Protein AF-0000000087552149 (afdb_homodimer)

Sequence (254 aa):
MANSLDHAKHNHTLCKNLRDGNIFYDWCVTTAFYSALHYVNLKILPCKISQDTITNIKEAQQKLNSPTLHDTRLKLVKLQCDTIAKQYRWLKDHAHNARYVTYKIPVGNADKAIDFLNKIAKYCTTKMANSLDHAKHNHTLCKNLRDGNIFYDWCVTTAFYSALHYVNLKILPCKISQDTITNIKEAQQKLNSPTLHDTRLKLVKLQCDTIAKQYRWLKDHAHNARYVTYKIPVGNADKAIDFLNKIAKYCTTK

Organism: NCBI:txid2305228

Foldseek 3Di:
DVVLQVQLVVLLVVLVVVLVVVPQLLVNLLSLLSSLLSLCLLFLPQDDDPNDTRHDLVSQCVSVVPPDSLRSSLVSCCVGVVVLSVLNVLSVVSNVCCVPPHRPDDSVSSVSSSVSSVVSNCSRPPD/DVPLQVQLVVLLVVLVVVLVVVPQLLVNLLSLLSSLLSLCLLFLPQDDDPNDTRHDLVVQCVSVVPPDSLRSSLVSCCVGVVVLSVLNVLSVVSNVCCVPPHRPDDSVSSVSSSVSSVVSNCSRPPD

Radius of gyration: 18.5 Å; Cα contacts (8 Å, |Δi|>4): 361; chains: 2; bounding box: 42×54×37 Å

pLDDT: mean 96.18, std 7.07, range [45.66, 99.0]

Nearest PDB structures (foldseek):
  6bs9-assembly4_D  TM=3.150E-01  e=3.294E+00  Bacillus subtilis subsp. subtilis str. 168
  6jx6-assembly1_D  TM=2.878E-01  e=3.638E+00  Homo sapiens
  6jx6-assembly1_C  TM=2.133E-01  e=4.662E+00  Homo sapiens
  6jx6-assembly1_D  TM=2.878E-01  e=4.823E+00  Homo sapiens
  6jx6-assembly1_C  TM=2.159E-01  e=6.187E+00  Homo sapiens

Secondary structure (DSSP, 8-state):
-HHHHHHHHHHHHHHHHHHHHTS-HHHHHHHHHHHHHHHHHHHHSSEEETTEEE-SHHHHHHHHT-SSHHHHHHHHHHHH-GGGHHHHHHHHHHHHHHHHT-S---HHHHHHHHHHHHHHHHHHH--/-HHHHHHHHHHHHHHHHHHHHTS-HHHHHHHHHHHHHHHHHHHHSSEEETTEEE-SHHHHHHHHT-SSHHHHHHHHHHHH-GGGHHHHHHHHHHHHHHHHT-S---HHHHHHHHHHHHHHHHHHH--

Solvent-accessible surface area (backbone atoms only — not comparable to full-atom values): 13105 Å² total; per-residue (Å²): 112,80,62,33,54,56,44,14,51,53,27,43,52,50,18,53,52,30,51,73,66,71,72,46,32,23,54,15,21,32,30,24,27,53,12,40,54,29,30,47,50,66,64,50,39,62,38,75,55,97,88,38,79,32,75,49,64,67,58,44,16,64,75,66,68,40,94,40,66,69,55,31,50,52,50,39,32,45,74,72,39,51,92,44,29,66,48,50,51,51,28,50,54,52,22,50,40,25,72,74,73,45,56,87,49,56,69,67,55,29,53,48,28,51,52,37,32,51,54,44,46,48,60,55,71,50,133,113,81,62,30,54,55,45,14,50,54,28,43,51,50,20,52,53,30,51,74,65,72,73,47,30,22,54,16,21,33,29,24,26,53,12,40,52,29,30,47,49,66,63,50,40,64,37,76,56,97,88,39,79,34,75,47,64,68,58,44,17,63,76,66,68,38,94,39,65,68,55,30,51,51,50,40,33,44,74,71,39,52,92,45,29,66,48,50,51,50,30,50,54,52,21,50,40,26,71,74,74,45,55,86,49,56,68,66,57,28,53,49,27,52,52,39,32,52,53,41,47,50,61,54,70,52,132

Structure (mmCIF, N/CA/C/O backbone):
data_AF-0000000087552149-model_v1
#
loop_
_entity.id
_entity.type
_entity.pdbx_description
1 polymer 'HEPN domain-containing protein'
#
loop_
_atom_site.group_PDB
_atom_site.id
_atom_site.type_symbol
_atom_site.label_atom_id
_atom_site.label_alt_id
_atom_site.label_comp_id
_atom_site.label_asym_id
_atom_site.label_entity_id
_atom_site.label_seq_id
_atom_site.pdbx_PDB_ins_code
_atom_site.Cartn_x
_atom_site.Cartn_y
_atom_site.Cartn_z
_atom_site.occupancy
_atom_site.B_iso_or_equiv
_atom_site.auth_seq_id
_atom_site.auth_comp_id
_atom_site.auth_asym_id
_atom_site.auth_atom_id
_atom_site.pdbx_PDB_model_num
ATOM 1 N N . MET A 1 1 ? 2.664 -21.156 3.512 1 46.59 1 MET A N 1
ATOM 2 C CA . MET A 1 1 ? 2.09 -21.266 2.174 1 46.59 1 MET A CA 1
ATOM 3 C C . MET A 1 1 ? 0.592 -20.969 2.203 1 46.59 1 MET A C 1
ATOM 5 O O . MET A 1 1 ? 0.078 -20.25 1.35 1 46.59 1 MET A O 1
ATOM 9 N N . ALA A 1 2 ? -0.21 -21.766 3.115 1 50.22 2 ALA A N 1
ATOM 10 C CA . ALA A 1 2 ? -1.655 -21.703 3.322 1 50.22 2 ALA A CA 1
ATOM 11 C C . ALA A 1 2 ? -2.115 -20.266 3.559 1 50.22 2 ALA A C 1
ATOM 13 O O . ALA A 1 2 ? -3.133 -19.844 3.012 1 50.22 2 ALA A O 1
ATOM 14 N N . ASN A 1 3 ? -1.014 -19.484 3.873 1 84.56 3 ASN A N 1
ATOM 15 C CA . ASN A 1 3 ? -1.393 -18.156 4.324 1 84.56 3 ASN A CA 1
ATOM 16 C C . ASN A 1 3 ? -1.352 -17.141 3.184 1 84.56 3 ASN A C 1
ATOM 18 O O . ASN A 1 3 ? -2.223 -16.281 3.084 1 84.56 3 ASN A O 1
ATOM 22 N N . SER A 1 4 ? -0.667 -17.625 2.133 1 92.06 4 SER A N 1
ATOM 23 C CA . SER A 1 4 ? -0.553 -16.656 1.041 1 92.06 4 SER A CA 1
ATOM 24 C C . SER A 1 4 ? -1.756 -16.734 0.107 1 92.06 4 SER A C 1
ATOM 26 O O . SER A 1 4 ? -2.246 -15.711 -0.371 1 92.06 4 SER A O 1
ATOM 28 N N . LEU A 1 5 ? -2.225 -17.984 -0.048 1 96.88 5 LEU A N 1
ATOM 29 C CA . LEU A 1 5 ? -3.361 -18.156 -0.946 1 96.88 5 LEU A CA 1
ATOM 30 C C . LEU A 1 5 ? -4.613 -17.5 -0.371 1 96.88 5 LEU A C 1
ATOM 32 O O . LEU A 1 5 ? -5.344 -16.812 -1.086 1 96.88 5 LEU A O 1
ATOM 36 N N . ASP A 1 6 ? -4.852 -17.75 0.868 1 97.81 6 ASP A N 1
ATOM 37 C CA . ASP A 1 6 ? -6.02 -17.141 1.509 1 97.81 6 ASP A CA 1
ATOM 38 C C . ASP A 1 6 ? -5.934 -15.625 1.486 1 97.81 6 ASP A C 1
ATOM 40 O O . ASP A 1 6 ? -6.941 -14.945 1.281 1 97.81 6 ASP A O 1
ATOM 44 N N . HIS A 1 7 ? -4.75 -15.094 1.695 1 98.56 7 HIS A N 1
ATOM 45 C CA . HIS A 1 7 ? -4.543 -13.656 1.647 1 98.56 7 HIS A CA 1
ATOM 46 C C . HIS A 1 7 ? -4.789 -13.109 0.245 1 98.56 7 HIS A C 1
ATOM 48 O O . HIS A 1 7 ? -5.41 -12.055 0.084 1 98.56 7 HIS A O 1
ATOM 54 N N . ALA A 1 8 ? -4.312 -13.836 -0.75 1 98.75 8 ALA A N 1
ATOM 55 C CA . ALA A 1 8 ? -4.531 -13.445 -2.141 1 98.75 8 ALA A CA 1
ATOM 56 C C . ALA A 1 8 ? -6.02 -13.398 -2.471 1 98.75 8 ALA A C 1
ATOM 58 O O . ALA A 1 8 ? -6.504 -12.43 -3.057 1 98.75 8 ALA A O 1
ATOM 59 N N . LYS A 1 9 ? -6.695 -14.438 -2.039 1 98.69 9 LYS A N 1
ATOM 60 C CA . LYS A 1 9 ? -8.125 -14.539 -2.324 1 98.69 9 LYS A CA 1
ATOM 61 C C . LYS A 1 9 ? -8.906 -13.445 -1.596 1 98.69 9 LYS A C 1
ATOM 63 O O . LYS A 1 9 ? -9.867 -12.906 -2.135 1 98.69 9 LYS A O 1
ATOM 68 N N . HIS A 1 10 ? -8.492 -13.203 -0.385 1 98.75 10 HIS A N 1
ATOM 69 C CA . HIS A 1 10 ? -9.102 -12.125 0.39 1 98.75 10 HIS A CA 1
ATOM 70 C C . HIS A 1 10 ? -8.992 -10.789 -0.344 1 98.75 10 HIS A C 1
ATOM 72 O O . HIS A 1 10 ? -9.992 -10.086 -0.513 1 98.75 10 HIS A O 1
ATOM 78 N N . ASN A 1 11 ? -7.82 -10.484 -0.83 1 98.88 11 ASN A N 1
ATOM 79 C CA . ASN A 1 11 ? -7.605 -9.242 -1.572 1 98.88 11 ASN A CA 1
ATOM 80 C C . ASN A 1 11 ? -8.328 -9.258 -2.916 1 98.88 11 ASN A C 1
ATOM 82 O O . ASN A 1 11 ? -8.82 -8.227 -3.375 1 98.88 11 ASN A O 1
ATOM 86 N N . HIS A 1 12 ? -8.367 -10.414 -3.508 1 98.88 12 HIS A N 1
ATOM 87 C CA . HIS A 1 12 ? -9.047 -10.586 -4.785 1 98.88 12 HIS A CA 1
ATOM 88 C C . HIS A 1 12 ? -10.539 -10.273 -4.66 1 98.88 12 HIS A C 1
ATOM 90 O O . HIS A 1 12 ? -11.109 -9.609 -5.527 1 98.88 12 HIS A O 1
ATOM 96 N N . THR A 1 13 ? -11.117 -10.758 -3.646 1 98.88 13 THR A N 1
ATOM 97 C CA . THR A 1 13 ? -12.531 -10.492 -3.385 1 98.88 13 THR A CA 1
ATOM 98 C C . THR A 1 13 ? -12.773 -8.992 -3.234 1 98.88 13 THR A C 1
ATOM 100 O O . THR A 1 13 ? -13.711 -8.453 -3.828 1 98.88 13 THR A O 1
ATOM 103 N N . LEU A 1 14 ? -11.938 -8.32 -2.467 1 98.88 14 LEU A N 1
ATOM 104 C CA . LEU A 1 14 ? -12.117 -6.887 -2.305 1 98.88 14 LEU A CA 1
ATOM 105 C C . LEU A 1 14 ? -11.93 -6.16 -3.633 1 98.88 14 LEU A C 1
ATOM 107 O O . LEU A 1 14 ? -12.656 -5.207 -3.932 1 98.88 14 LEU A O 1
ATOM 111 N N . CYS A 1 15 ? -10.945 -6.559 -4.395 1 98.94 15 CYS A N 1
ATOM 112 C CA . CYS A 1 15 ? -10.711 -5.957 -5.703 1 98.94 15 CYS A CA 1
ATOM 113 C C . CYS A 1 15 ? -11.984 -5.957 -6.535 1 98.94 15 CYS A C 1
ATOM 115 O O . CYS A 1 15 ? -12.367 -4.926 -7.09 1 98.94 15 CYS A O 1
ATOM 117 N N . LYS A 1 16 ? -12.617 -7.066 -6.559 1 98.69 16 LYS A N 1
ATOM 118 C CA . LYS A 1 16 ? -13.844 -7.195 -7.332 1 98.69 16 LYS A CA 1
ATOM 119 C C . LYS A 1 16 ? -14.953 -6.32 -6.754 1 98.69 16 LYS A C 1
ATOM 121 O O . LYS A 1 16 ? -15.695 -5.676 -7.5 1 98.69 16 LYS A O 1
ATOM 126 N N . ASN A 1 17 ? -15.094 -6.324 -5.445 1 98.69 17 ASN A N 1
ATOM 127 C CA . ASN A 1 17 ? -16.109 -5.488 -4.801 1 98.69 17 ASN A CA 1
ATOM 128 C C . ASN A 1 17 ? -15.906 -4.016 -5.133 1 98.69 17 ASN A C 1
ATOM 130 O O . ASN A 1 17 ? -16.875 -3.291 -5.367 1 98.69 17 ASN A O 1
ATOM 134 N N . LEU A 1 18 ? -14.672 -3.584 -5.121 1 98.81 18 LEU A N 1
ATOM 135 C CA . LEU A 1 18 ? -14.352 -2.184 -5.379 1 98.81 18 LEU A CA 1
ATOM 136 C C . LEU A 1 18 ? -14.648 -1.818 -6.832 1 98.81 18 LEU A C 1
ATOM 138 O O . LEU A 1 18 ? -15.141 -0.726 -7.113 1 98.81 18 LEU A O 1
ATOM 142 N N . ARG A 1 19 ? -14.305 -2.713 -7.695 1 98.62 19 ARG A N 1
ATOM 143 C CA . ARG A 1 19 ? -14.641 -2.473 -9.094 1 98.62 19 ARG A CA 1
ATOM 144 C C . ARG A 1 19 ? -16.141 -2.295 -9.273 1 98.62 19 ARG A C 1
ATOM 146 O O . ARG A 1 19 ? -16.594 -1.403 -10 1 98.62 19 ARG A O 1
ATOM 153 N N . ASP A 1 20 ? -16.906 -3.119 -8.664 1 98.06 20 ASP A N 1
ATOM 154 C CA . ASP A 1 20 ? -18.359 -3.109 -8.781 1 98.06 20 ASP A CA 1
ATOM 155 C C . ASP A 1 20 ? -18.953 -1.833 -8.188 1 98.06 20 ASP A C 1
ATOM 157 O O . ASP A 1 20 ? -20 -1.354 -8.641 1 98.06 20 ASP A O 1
ATOM 161 N N . GLY A 1 21 ? -18.312 -1.304 -7.18 1 97.31 21 GLY A N 1
ATOM 162 C CA . GLY A 1 21 ? -18.797 -0.095 -6.527 1 97.31 21 GLY A CA 1
ATOM 163 C C . GLY A 1 21 ? -18.641 1.148 -7.383 1 97.31 21 GLY A C 1
ATOM 164 O O . GLY A 1 21 ? -19.297 2.164 -7.141 1 97.31 21 GLY A O 1
ATOM 165 N N . ASN A 1 22 ? -17.656 1.168 -8.359 1 97 22 ASN A N 1
ATOM 166 C CA . ASN A 1 22 ? -17.5 2.172 -9.406 1 97 22 ASN A CA 1
ATOM 167 C C . ASN A 1 22 ? -17.047 3.514 -8.828 1 97 22 ASN A C 1
ATOM 169 O O . ASN A 1 22 ? -17.297 4.562 -9.43 1 97 22 ASN A O 1
ATOM 173 N N . ILE A 1 23 ? -16.5 3.582 -7.684 1 97.81 23 ILE A N 1
ATOM 174 C CA . ILE A 1 23 ? -16.062 4.832 -7.07 1 97.81 23 ILE A CA 1
ATOM 175 C C . ILE A 1 23 ? -14.555 4.789 -6.816 1 97.81 23 ILE A C 1
ATOM 177 O O . ILE A 1 23 ? -13.836 5.73 -7.156 1 97.81 23 ILE A O 1
ATOM 181 N N . PHE A 1 24 ? -14.039 3.721 -6.309 1 98.69 24 PHE A N 1
ATOM 182 C CA . PHE A 1 24 ? -12.672 3.639 -5.809 1 98.69 24 PHE A CA 1
ATOM 183 C C . PHE A 1 24 ? -11.805 2.809 -6.746 1 98.69 24 PHE A C 1
ATOM 185 O O . PHE A 1 24 ? -11.172 1.839 -6.32 1 98.69 24 PHE A O 1
ATOM 192 N N . TYR A 1 25 ? -11.648 3.254 -8.016 1 98.81 25 TYR A N 1
ATOM 193 C CA . TYR A 1 25 ? -10.867 2.529 -9.008 1 98.81 25 TYR A CA 1
ATOM 194 C C . TYR A 1 25 ? -9.391 2.484 -8.609 1 98.81 25 TYR A C 1
ATOM 196 O O . TYR A 1 25 ? -8.688 1.522 -8.93 1 98.81 25 TYR A O 1
ATOM 204 N N . ASP A 1 26 ? -8.922 3.477 -7.922 1 98.88 26 ASP A N 1
ATOM 205 C CA . ASP A 1 26 ? -7.543 3.498 -7.453 1 98.88 26 ASP A CA 1
ATOM 206 C C . ASP A 1 26 ? -7.27 2.34 -6.496 1 98.88 26 ASP A C 1
ATOM 208 O O . ASP A 1 26 ? -6.227 1.688 -6.586 1 98.88 26 ASP A O 1
ATOM 212 N N . TRP A 1 27 ? -8.227 2.066 -5.676 1 98.94 27 TRP A N 1
ATOM 213 C CA . TRP A 1 27 ? -8.039 0.982 -4.719 1 98.94 27 TRP A CA 1
ATOM 214 C C . TRP A 1 27 ? -8.336 -0.369 -5.355 1 98.94 27 TRP A C 1
ATOM 216 O O . TRP A 1 27 ? -7.812 -1.398 -4.922 1 98.94 27 TRP A O 1
ATOM 226 N N . CYS A 1 28 ? -9.211 -0.383 -6.406 1 98.94 28 CYS A N 1
ATOM 227 C CA . CYS A 1 28 ? -9.32 -1.598 -7.207 1 98.94 28 CYS A CA 1
ATOM 228 C C . CYS A 1 28 ? -7.961 -2.016 -7.754 1 98.94 28 CYS A C 1
ATOM 230 O O . CYS A 1 28 ? -7.543 -3.16 -7.582 1 98.94 28 CYS A O 1
ATOM 232 N N . VAL A 1 29 ? -7.227 -1.086 -8.312 1 98.94 29 VAL A N 1
ATOM 233 C CA . VAL A 1 29 ? -5.906 -1.356 -8.875 1 98.94 29 VAL A CA 1
ATOM 234 C C . VAL A 1 29 ? -4.941 -1.743 -7.754 1 98.94 29 VAL A C 1
ATOM 236 O O . VAL A 1 29 ? -4.141 -2.668 -7.906 1 98.94 29 VAL A O 1
ATOM 239 N N . THR A 1 30 ? -4.973 -1.072 -6.609 1 98.94 30 THR A N 1
ATOM 240 C CA . THR A 1 30 ? -4.066 -1.313 -5.492 1 98.94 30 THR A CA 1
ATOM 241 C C . THR A 1 30 ? -4.289 -2.703 -4.902 1 98.94 30 THR A C 1
ATOM 243 O O . THR A 1 30 ? -3.336 -3.451 -4.684 1 98.94 30 THR A O 1
ATOM 246 N N . THR A 1 31 ? -5.574 -3.078 -4.688 1 98.94 31 THR A N 1
ATOM 247 C CA . THR A 1 31 ? -5.867 -4.395 -4.125 1 98.94 31 THR A CA 1
ATOM 248 C C . THR A 1 31 ? -5.543 -5.496 -5.129 1 98.94 31 THR A C 1
ATOM 250 O O . THR A 1 31 ? -5.133 -6.59 -4.746 1 98.94 31 THR A O 1
ATOM 253 N N . ALA A 1 32 ? -5.711 -5.199 -6.434 1 99 32 ALA A N 1
ATOM 254 C CA . ALA A 1 32 ? -5.289 -6.16 -7.449 1 99 32 ALA A CA 1
ATOM 255 C C . ALA A 1 32 ? -3.801 -6.469 -7.324 1 99 32 ALA A C 1
ATOM 257 O O . ALA A 1 32 ? -3.398 -7.633 -7.371 1 99 32 ALA A O 1
ATOM 258 N N . PHE A 1 33 ? -3.008 -5.449 -7.137 1 98.94 33 PHE A N 1
ATOM 259 C CA . PHE A 1 33 ? -1.568 -5.645 -7.012 1 98.94 33 PHE A CA 1
ATOM 260 C C . PHE A 1 33 ? -1.241 -6.5 -5.793 1 98.94 33 PHE A C 1
ATOM 262 O O . PHE A 1 33 ? -0.463 -7.453 -5.887 1 98.94 33 PHE A O 1
ATOM 269 N N . TYR A 1 34 ? -1.825 -6.184 -4.703 1 98.81 34 TYR A N 1
ATOM 270 C CA . TYR A 1 34 ? -1.437 -6.895 -3.49 1 98.81 34 TYR A CA 1
ATOM 271 C C . TYR A 1 34 ? -1.984 -8.32 -3.496 1 98.81 34 TYR A C 1
ATOM 273 O O . TYR A 1 34 ? -1.397 -9.219 -2.889 1 98.81 34 TYR A O 1
ATOM 281 N N . SER A 1 35 ? -3.152 -8.508 -4.148 1 98.94 35 SER A N 1
ATOM 282 C CA . SER A 1 35 ? -3.582 -9.883 -4.406 1 98.94 35 SER A CA 1
ATOM 283 C C . SER A 1 35 ? -2.564 -10.633 -5.262 1 98.94 35 SER A C 1
ATOM 285 O O . SER A 1 35 ? -2.127 -11.727 -4.902 1 98.94 35 SER A O 1
ATOM 287 N N . ALA A 1 36 ? -2.17 -10.023 -6.352 1 98.88 36 ALA A N 1
ATOM 288 C CA . ALA A 1 36 ? -1.196 -10.617 -7.262 1 98.88 36 ALA A CA 1
ATOM 289 C C . ALA A 1 36 ? 0.11 -10.93 -6.539 1 98.88 36 ALA A C 1
ATOM 291 O O . ALA A 1 36 ? 0.721 -11.977 -6.77 1 98.88 36 ALA A O 1
ATOM 292 N N . LEU A 1 37 ? 0.516 -10.008 -5.695 1 98.62 37 LEU A N 1
ATOM 293 C CA . LEU A 1 37 ? 1.733 -10.195 -4.914 1 98.62 37 LEU A CA 1
ATOM 294 C C . LEU A 1 37 ? 1.673 -11.492 -4.109 1 98.62 37 LEU A C 1
ATOM 296 O O . LEU A 1 37 ? 2.621 -12.281 -4.125 1 98.62 37 LEU A O 1
ATOM 300 N N . HIS A 1 38 ? 0.579 -11.781 -3.467 1 98.44 38 HIS A N 1
ATOM 301 C CA . HIS A 1 38 ? 0.433 -12.984 -2.654 1 98.44 38 HIS A CA 1
ATOM 302 C C . HIS A 1 38 ? 0.281 -14.227 -3.529 1 98.44 38 HIS A C 1
ATOM 304 O O . HIS A 1 38 ? 0.746 -15.312 -3.164 1 98.44 38 HIS A O 1
ATOM 310 N N . TYR A 1 39 ? -0.347 -14.062 -4.707 1 98.56 39 TYR A N 1
ATOM 311 C CA . TYR A 1 39 ? -0.412 -15.188 -5.633 1 98.56 39 TYR A CA 1
ATOM 312 C C . TYR A 1 39 ? 0.98 -15.586 -6.109 1 98.56 39 TYR A C 1
ATOM 314 O O . TYR A 1 39 ? 1.349 -16.766 -6.062 1 98.56 39 TYR A O 1
ATOM 322 N N . VAL A 1 40 ? 1.799 -14.625 -6.531 1 98.12 40 VAL A N 1
ATOM 323 C CA . VAL A 1 40 ? 3.088 -14.977 -7.117 1 98.12 40 VAL A CA 1
ATOM 324 C C . VAL A 1 40 ? 4.012 -15.539 -6.039 1 98.12 40 VAL A C 1
ATOM 326 O O . VAL A 1 40 ? 4.91 -16.328 -6.336 1 98.12 40 VAL A O 1
ATOM 329 N N . ASN A 1 41 ? 3.818 -15.125 -4.789 1 96.5 41 ASN A N 1
ATOM 330 C CA . ASN A 1 41 ? 4.617 -15.672 -3.693 1 96.5 41 ASN A CA 1
ATOM 331 C C . ASN A 1 41 ? 4.508 -17.188 -3.619 1 96.5 41 ASN A C 1
ATOM 333 O O . ASN A 1 41 ? 5.426 -17.859 -3.145 1 96.5 41 ASN A O 1
ATOM 337 N N . LEU A 1 42 ? 3.402 -17.75 -4.102 1 95.56 42 LEU A N 1
ATOM 338 C CA . LEU A 1 42 ? 3.191 -19.188 -4.121 1 95.56 42 LEU A CA 1
ATOM 339 C C . LEU A 1 42 ? 4.152 -19.875 -5.094 1 95.56 42 LEU A C 1
ATOM 341 O O . LEU A 1 42 ? 4.441 -21.062 -4.961 1 95.56 42 LEU A O 1
ATOM 345 N N . LYS A 1 43 ? 4.625 -19.094 -6.059 1 95.75 43 LYS A N 1
ATOM 346 C CA . LYS A 1 43 ? 5.398 -19.688 -7.148 1 95.75 43 LYS A CA 1
ATOM 347 C C . LYS A 1 43 ? 6.875 -19.328 -7.035 1 95.75 43 LYS A C 1
ATOM 349 O O . LYS A 1 43 ? 7.746 -20.109 -7.426 1 95.75 43 LYS A O 1
ATOM 354 N N . ILE A 1 44 ? 7.121 -18.219 -6.48 1 96.38 44 ILE A N 1
ATOM 355 C CA . ILE A 1 44 ? 8.484 -17.703 -6.59 1 96.38 44 ILE A CA 1
ATOM 356 C C . ILE A 1 44 ? 9.305 -18.156 -5.383 1 96.38 44 ILE A C 1
ATOM 358 O O . ILE A 1 44 ? 10.531 -18.078 -5.391 1 96.38 44 ILE A O 1
ATOM 362 N N . LEU A 1 45 ? 8.641 -18.625 -4.344 1 94.19 45 LEU A N 1
ATOM 363 C CA . LEU A 1 45 ? 9.336 -19.125 -3.164 1 94.19 45 LEU A CA 1
ATOM 364 C C . LEU A 1 45 ? 8.75 -20.453 -2.711 1 94.19 45 LEU A C 1
ATOM 366 O O . LEU A 1 45 ? 7.539 -20.672 -2.814 1 94.19 45 LEU A O 1
ATOM 370 N N . PRO A 1 46 ? 9.461 -21.312 -2.115 1 95.25 46 PRO A N 1
ATOM 371 C CA . PRO A 1 46 ? 10.922 -21.312 -2.145 1 95.25 46 PRO A CA 1
ATOM 372 C C . PRO A 1 46 ? 11.484 -21.531 -3.545 1 95.25 46 PRO A C 1
ATOM 374 O O . PRO A 1 46 ? 10.797 -22.062 -4.414 1 95.25 46 PRO A O 1
ATOM 377 N N . CYS A 1 47 ? 12.688 -21.062 -3.781 1 94.88 47 CYS A N 1
ATOM 378 C CA . CYS A 1 47 ? 13.352 -21.281 -5.062 1 94.88 47 CYS A CA 1
ATOM 379 C C . CYS A 1 47 ? 14.859 -21.438 -4.879 1 94.88 47 CYS A C 1
ATOM 381 O O . CYS A 1 47 ? 15.367 -21.281 -3.768 1 94.88 47 CYS A O 1
ATOM 383 N N . LYS A 1 48 ? 15.508 -21.844 -5.934 1 93.38 48 LYS A N 1
ATOM 384 C CA . LYS A 1 48 ? 16.953 -21.969 -5.934 1 93.38 48 LYS A CA 1
ATOM 385 C C . LYS A 1 48 ? 17.609 -20.812 -6.691 1 93.38 48 LYS A C 1
ATOM 387 O O . LYS A 1 48 ? 17.219 -20.5 -7.809 1 93.38 48 LYS A O 1
ATOM 392 N N . ILE A 1 49 ? 18.516 -20.172 -5.973 1 91.06 49 ILE A N 1
ATOM 393 C CA . ILE A 1 49 ? 19.391 -19.188 -6.613 1 91.06 49 ILE A CA 1
ATOM 394 C C . ILE A 1 49 ? 20.844 -19.609 -6.449 1 91.06 49 ILE A C 1
ATOM 396 O O . ILE A 1 49 ? 21.375 -19.625 -5.336 1 91.06 49 ILE A O 1
ATOM 400 N N . SER A 1 50 ? 21.672 -19.75 -7.48 1 87.88 50 SER A N 1
ATOM 401 C CA . SER A 1 50 ? 23.062 -20.172 -7.441 1 87.88 50 SER A CA 1
ATOM 402 C C . SER A 1 50 ? 23.266 -21.297 -6.434 1 87.88 50 SER A C 1
ATOM 404 O O . SER A 1 50 ? 24.141 -21.219 -5.566 1 87.88 50 SER A O 1
ATOM 406 N N . GLN A 1 51 ? 22.484 -22.359 -6.293 1 90 51 GLN A N 1
ATOM 407 C CA . GLN A 1 51 ? 22.594 -23.594 -5.52 1 90 51 GLN A CA 1
ATOM 408 C C . GLN A 1 51 ? 22 -23.422 -4.125 1 90 51 GLN A C 1
ATOM 410 O O . GLN A 1 51 ? 21.828 -24.391 -3.391 1 90 51 GLN A O 1
ATOM 415 N N . ASP A 1 52 ? 21.734 -22.172 -3.828 1 94.5 52 ASP A N 1
ATOM 416 C CA . ASP A 1 52 ? 21.156 -21.906 -2.51 1 94.5 52 ASP A CA 1
ATOM 417 C C . ASP A 1 52 ? 19.641 -21.969 -2.551 1 94.5 52 ASP A C 1
ATOM 419 O O . ASP A 1 52 ? 19.016 -21.5 -3.51 1 94.5 52 ASP A O 1
ATOM 423 N N . THR A 1 53 ? 19.156 -22.594 -1.546 1 95.94 53 THR A N 1
ATOM 424 C CA . THR A 1 53 ? 17.703 -22.594 -1.396 1 95.94 53 THR A CA 1
ATOM 425 C C . THR A 1 53 ? 17.234 -21.328 -0.672 1 95.94 53 THR A C 1
ATOM 427 O O . THR A 1 53 ? 17.609 -21.094 0.479 1 95.94 53 THR A O 1
ATOM 430 N N . ILE A 1 54 ? 16.422 -20.562 -1.414 1 96.12 54 ILE A N 1
ATOM 431 C CA . ILE A 1 54 ? 15.883 -19.312 -0.884 1 96.12 54 ILE A CA 1
ATOM 432 C C . ILE A 1 54 ? 14.445 -19.531 -0.409 1 96.12 54 ILE A C 1
ATOM 434 O O . ILE A 1 54 ? 13.602 -20.016 -1.164 1 96.12 54 ILE A O 1
ATOM 438 N N . THR A 1 55 ? 14.18 -19.094 0.872 1 95.06 55 THR A N 1
ATOM 439 C CA . THR A 1 55 ? 12.867 -19.438 1.418 1 95.06 55 THR A CA 1
ATOM 440 C C . THR A 1 55 ? 12.062 -18.172 1.711 1 95.06 55 THR A C 1
ATOM 442 O O . THR A 1 55 ? 10.867 -18.234 1.984 1 95.06 55 THR A O 1
ATOM 445 N N . ASN A 1 56 ? 12.766 -17 1.651 1 94.5 56 ASN A N 1
ATOM 446 C CA . ASN A 1 56 ? 12.023 -15.766 1.884 1 94.5 56 ASN A CA 1
ATOM 447 C C . ASN A 1 56 ? 12.594 -14.617 1.058 1 94.5 56 ASN A C 1
ATOM 449 O O . ASN A 1 56 ? 13.719 -14.695 0.561 1 94.5 56 ASN A O 1
ATOM 453 N N . ILE A 1 57 ? 11.812 -13.555 1 1 95.44 57 ILE A N 1
ATOM 454 C CA . ILE A 1 57 ? 12.078 -12.484 0.052 1 95.44 57 ILE A CA 1
ATOM 455 C C . ILE A 1 57 ? 13.305 -11.688 0.501 1 95.44 57 ILE A C 1
ATOM 457 O O . ILE A 1 57 ? 14.039 -11.148 -0.328 1 95.44 57 ILE A O 1
ATOM 461 N N . LYS A 1 58 ? 13.523 -11.586 1.749 1 95.56 58 LYS A N 1
ATOM 462 C CA . LYS A 1 58 ? 14.688 -10.867 2.254 1 95.56 58 LYS A CA 1
ATOM 463 C C . LYS A 1 58 ? 15.984 -11.578 1.885 1 95.56 58 LYS A C 1
ATOM 465 O O . LYS A 1 58 ? 16.969 -10.945 1.513 1 95.56 58 LYS A O 1
ATOM 470 N N . GLU A 1 59 ? 15.93 -12.875 2.012 1 96.12 59 GLU A N 1
ATOM 471 C CA . GLU A 1 59 ? 17.078 -13.672 1.576 1 96.12 59 GLU A CA 1
ATOM 472 C C . GLU A 1 59 ? 17.344 -13.484 0.084 1 96.12 59 GLU A C 1
ATOM 474 O O . GLU A 1 59 ? 18.484 -13.359 -0.337 1 96.12 59 GLU A O 1
ATOM 479 N N . ALA A 1 60 ? 16.281 -13.516 -0.63 1 96.75 60 ALA A N 1
ATOM 480 C CA . ALA A 1 60 ? 16.391 -13.312 -2.072 1 96.75 60 ALA A CA 1
ATOM 481 C C . ALA A 1 60 ? 17 -11.953 -2.395 1 96.75 60 ALA A C 1
ATOM 483 O O . ALA A 1 60 ? 17.812 -11.828 -3.311 1 96.75 60 ALA A O 1
ATOM 484 N N . GLN A 1 61 ? 16.547 -10.977 -1.667 1 97 61 GLN A N 1
ATOM 485 C CA . GLN A 1 61 ? 17.062 -9.625 -1.883 1 97 61 GLN A CA 1
ATOM 486 C C . GLN A 1 61 ? 18.578 -9.57 -1.707 1 97 61 GLN A C 1
ATOM 488 O O . GLN A 1 61 ? 19.281 -8.945 -2.506 1 97 61 GLN A O 1
ATOM 493 N N . GLN A 1 62 ? 19.016 -10.141 -0.707 1 95.81 62 GLN A N 1
ATOM 494 C CA . GLN A 1 62 ? 20.453 -10.172 -0.425 1 95.81 62 GLN A CA 1
ATOM 495 C C . GLN A 1 62 ? 21.219 -10.906 -1.522 1 95.81 62 GLN A C 1
ATOM 497 O O . GLN A 1 62 ? 22.234 -10.43 -2.01 1 95.81 62 GLN A O 1
ATOM 502 N N . LYS A 1 63 ? 20.688 -12 -1.904 1 95.12 63 LYS A N 1
ATOM 503 C CA . LYS A 1 63 ? 21.344 -12.844 -2.895 1 95.12 63 LYS A CA 1
ATOM 504 C C . LYS A 1 63 ? 21.391 -12.164 -4.258 1 95.12 63 LYS A C 1
ATOM 506 O O . LYS A 1 63 ? 22.375 -12.281 -4.992 1 95.12 63 LYS A O 1
ATOM 511 N N . LEU A 1 64 ? 20.344 -11.477 -4.59 1 95.75 64 LEU A N 1
ATOM 512 C CA . LEU A 1 64 ? 20.234 -10.859 -5.906 1 95.75 64 LEU A CA 1
ATOM 513 C C . LEU A 1 64 ? 20.75 -9.422 -5.887 1 95.75 64 LEU A C 1
ATOM 515 O O . LEU A 1 64 ? 20.797 -8.758 -6.922 1 95.75 64 LEU A O 1
ATOM 519 N N . ASN A 1 65 ? 21.078 -8.938 -4.719 1 94.75 65 ASN A N 1
ATOM 520 C CA . ASN A 1 65 ? 21.547 -7.566 -4.535 1 94.75 65 ASN A CA 1
ATOM 521 C C . ASN A 1 65 ? 20.547 -6.559 -5.113 1 94.75 65 ASN A C 1
ATOM 523 O O . ASN A 1 65 ? 20.922 -5.699 -5.91 1 94.75 65 ASN A O 1
ATOM 527 N N . SER A 1 66 ? 19.312 -6.777 -4.816 1 95.06 66 SER A N 1
ATOM 528 C CA . SER A 1 66 ? 18.234 -5.914 -5.293 1 95.06 66 SER A CA 1
ATOM 529 C C . SER A 1 66 ? 17.984 -4.75 -4.34 1 95.06 66 SER A C 1
ATOM 531 O O . SER A 1 66 ? 18.141 -4.898 -3.125 1 95.06 66 SER A O 1
ATOM 533 N N . PRO A 1 67 ? 17.594 -3.621 -4.852 1 93.31 67 PRO A N 1
ATOM 534 C CA . PRO A 1 67 ? 17.469 -2.434 -4.004 1 93.31 67 PRO A CA 1
ATOM 535 C C . PRO A 1 67 ? 16.297 -2.527 -3.023 1 93.31 67 PRO A C 1
ATOM 537 O O . PRO A 1 67 ? 16.375 -2.02 -1.904 1 93.31 67 PRO A O 1
ATOM 540 N N . THR A 1 68 ? 15.195 -3.076 -3.516 1 94.75 68 THR A N 1
ATOM 541 C CA . THR A 1 68 ? 14.023 -3.162 -2.645 1 94.75 68 THR A CA 1
ATOM 542 C C . THR A 1 68 ? 13.398 -4.551 -2.713 1 94.75 68 THR A C 1
ATOM 544 O O . THR A 1 68 ? 13.711 -5.336 -3.615 1 94.75 68 THR A O 1
ATOM 547 N N . LEU A 1 69 ? 12.523 -4.816 -1.742 1 95.44 69 LEU A N 1
ATOM 548 C CA . LEU A 1 69 ? 11.789 -6.074 -1.737 1 95.44 69 LEU A CA 1
ATOM 549 C C . LEU A 1 69 ? 10.859 -6.168 -2.945 1 95.44 69 LEU A C 1
ATOM 551 O O . LEU A 1 69 ? 10.68 -7.25 -3.512 1 95.44 69 LEU A O 1
ATOM 555 N N . HIS A 1 70 ? 10.281 -5.059 -3.367 1 96.25 70 HIS A N 1
ATOM 556 C CA . HIS A 1 70 ? 9.414 -5.043 -4.543 1 96.25 70 HIS A CA 1
ATOM 557 C C . HIS A 1 70 ? 10.203 -5.355 -5.809 1 96.25 70 HIS A C 1
ATOM 559 O O . HIS A 1 70 ? 9.734 -6.109 -6.668 1 96.25 70 HIS A O 1
ATOM 565 N N . ASP A 1 71 ? 11.367 -4.789 -5.902 1 96.31 71 ASP A N 1
ATOM 566 C CA . ASP A 1 71 ? 12.227 -5.082 -7.047 1 96.31 71 ASP A CA 1
ATOM 567 C C . ASP A 1 71 ? 12.664 -6.547 -7.047 1 96.31 71 ASP A C 1
ATOM 569 O O . ASP A 1 71 ? 12.766 -7.168 -8.109 1 96.31 71 ASP A O 1
ATOM 573 N N . THR A 1 72 ? 12.984 -7.047 -5.898 1 97.56 72 THR A N 1
ATOM 574 C CA . THR A 1 72 ? 13.375 -8.445 -5.746 1 97.56 72 THR A CA 1
ATOM 575 C C . THR A 1 72 ? 12.266 -9.375 -6.242 1 97.56 72 THR A C 1
ATOM 577 O O . THR A 1 72 ? 12.523 -10.305 -7.004 1 97.56 72 THR A O 1
ATOM 580 N N . ARG A 1 73 ? 11.047 -9.109 -5.793 1 97.94 73 ARG A N 1
ATOM 581 C CA . ARG A 1 73 ? 9.914 -9.922 -6.211 1 97.94 73 ARG A CA 1
ATOM 582 C C . ARG A 1 73 ? 9.719 -9.859 -7.723 1 97.94 73 ARG A C 1
ATOM 584 O O . ARG A 1 73 ? 9.438 -10.875 -8.359 1 97.94 73 ARG A O 1
ATOM 591 N N . LEU A 1 74 ? 9.867 -8.648 -8.266 1 97.88 74 LEU A N 1
ATOM 592 C CA . LEU A 1 74 ? 9.734 -8.484 -9.711 1 97.88 74 LEU A CA 1
ATOM 593 C C . LEU A 1 74 ? 10.766 -9.336 -10.445 1 97.88 74 LEU A C 1
ATOM 595 O O . LEU A 1 74 ? 10.453 -9.961 -11.469 1 97.88 74 LEU A O 1
ATOM 599 N N . LYS A 1 75 ? 11.984 -9.344 -9.992 1 97.25 75 LYS A N 1
ATOM 600 C CA . LYS A 1 75 ? 13.039 -10.148 -10.602 1 97.25 75 LYS A CA 1
ATOM 601 C C . LYS A 1 75 ? 12.703 -11.633 -10.531 1 97.25 75 LYS A C 1
ATOM 603 O O . LYS A 1 75 ? 12.883 -12.367 -11.508 1 97.25 75 LYS A O 1
ATOM 608 N N . LEU A 1 76 ? 12.25 -12.062 -9.414 1 97.94 76 LEU A N 1
ATOM 609 C CA . LEU A 1 76 ? 11.914 -13.477 -9.242 1 97.94 76 LEU A CA 1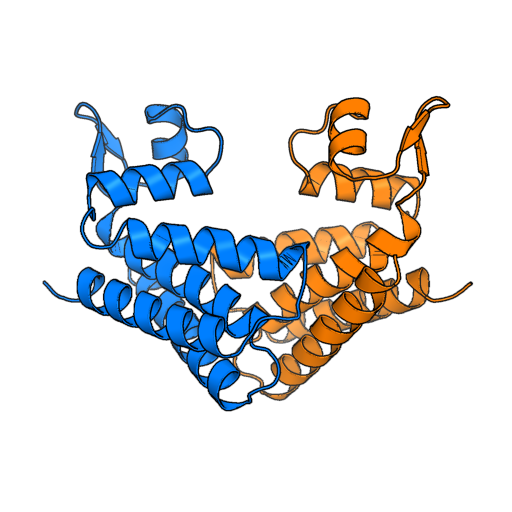
ATOM 610 C C . LEU A 1 76 ? 10.742 -13.859 -10.141 1 97.94 76 LEU A C 1
ATOM 612 O O . LEU A 1 76 ? 10.711 -14.969 -10.688 1 97.94 76 LEU A O 1
ATOM 616 N N . VAL A 1 77 ? 9.758 -12.969 -10.258 1 98.44 77 VAL A N 1
ATOM 617 C CA . VAL A 1 77 ? 8.633 -13.234 -11.141 1 98.44 77 VAL A CA 1
ATOM 618 C C . VAL A 1 77 ? 9.117 -13.383 -12.578 1 98.44 77 VAL A C 1
ATOM 620 O O . VAL A 1 77 ? 8.695 -14.297 -13.289 1 98.44 77 VAL A O 1
ATOM 623 N N . LYS A 1 78 ? 10.008 -12.531 -12.992 1 97.69 78 LYS A N 1
ATOM 624 C CA . LYS A 1 78 ? 10.562 -12.602 -14.344 1 97.69 78 LYS A CA 1
ATOM 625 C C . LYS A 1 78 ? 11.312 -13.914 -14.555 1 97.69 78 LYS A C 1
ATOM 627 O O . LYS A 1 78 ? 11.227 -14.516 -15.625 1 97.69 78 LYS A O 1
ATOM 632 N N . LEU A 1 79 ? 11.992 -14.344 -13.562 1 95.31 79 LEU A N 1
ATOM 633 C CA . LEU A 1 79 ? 12.82 -15.539 -13.656 1 95.31 79 LEU A CA 1
ATOM 634 C C . LEU A 1 79 ? 11.969 -16.797 -13.625 1 95.31 79 LEU A C 1
ATOM 636 O O . LEU A 1 79 ? 12.242 -17.766 -14.352 1 95.31 79 LEU A O 1
ATOM 640 N N . GLN A 1 80 ? 10.914 -16.781 -12.836 1 95.25 80 GLN A N 1
ATOM 641 C CA . GLN A 1 80 ? 10.211 -18.031 -12.555 1 95.25 80 GLN A CA 1
ATOM 642 C C . GLN A 1 80 ? 8.844 -18.062 -13.219 1 95.25 80 GLN A C 1
ATOM 644 O O . GLN A 1 80 ? 8.266 -19.125 -13.422 1 95.25 80 GLN A O 1
ATOM 649 N N . CYS A 1 81 ? 8.297 -16.891 -13.383 1 96.75 81 CYS A N 1
ATOM 650 C CA . CYS A 1 81 ? 6.945 -16.734 -13.922 1 96.75 81 CYS A CA 1
ATOM 651 C C . CYS A 1 81 ? 6.922 -15.727 -15.062 1 96.75 81 CYS A C 1
ATOM 653 O O . CYS A 1 81 ? 6.133 -14.789 -15.047 1 96.75 81 CYS A O 1
ATOM 655 N N . ASP A 1 82 ? 7.699 -15.906 -16.062 1 97.31 82 ASP A N 1
ATOM 656 C CA . ASP A 1 82 ? 7.93 -14.922 -17.125 1 97.31 82 ASP A CA 1
ATOM 657 C C . ASP A 1 82 ? 6.629 -14.578 -17.844 1 97.31 82 ASP A C 1
ATOM 659 O O . ASP A 1 82 ? 6.43 -13.438 -18.266 1 97.31 82 ASP A O 1
ATOM 663 N N . THR A 1 83 ? 5.773 -15.492 -17.984 1 97.38 83 THR A N 1
ATOM 664 C CA . THR A 1 83 ? 4.551 -15.328 -18.766 1 97.38 83 THR A CA 1
ATOM 665 C C . THR A 1 83 ? 3.643 -14.273 -18.141 1 97.38 83 THR A C 1
ATOM 667 O O . THR A 1 83 ? 2.783 -13.711 -18.812 1 97.38 83 THR A O 1
ATOM 670 N N . ILE A 1 84 ? 3.836 -14.008 -16.812 1 98.62 84 ILE A N 1
ATOM 671 C CA . ILE A 1 84 ? 2.953 -13.055 -16.141 1 98.62 84 ILE A CA 1
ATOM 672 C C . ILE A 1 84 ? 3.764 -11.859 -15.641 1 98.62 84 ILE A C 1
ATOM 674 O O . ILE A 1 84 ? 3.266 -11.047 -14.859 1 98.62 84 ILE A O 1
ATOM 678 N N . ALA A 1 85 ? 5.004 -11.727 -16.062 1 98.75 85 ALA A N 1
ATOM 679 C CA . ALA A 1 85 ? 5.898 -10.703 -15.523 1 98.75 85 ALA A CA 1
ATOM 680 C C . ALA A 1 85 ? 5.426 -9.305 -15.914 1 98.75 85 ALA A C 1
ATOM 682 O O . ALA A 1 85 ? 5.48 -8.375 -15.102 1 98.75 85 ALA A O 1
ATOM 683 N N . LYS A 1 86 ? 4.973 -9.203 -17.109 1 98.69 86 LYS A N 1
ATOM 684 C CA . LYS A 1 86 ? 4.516 -7.898 -17.578 1 98.69 86 LYS A CA 1
ATOM 685 C C . LYS A 1 86 ? 3.266 -7.449 -16.828 1 98.69 86 LYS A C 1
ATOM 687 O O . LYS A 1 86 ? 3.133 -6.273 -16.484 1 98.69 86 LYS A O 1
ATOM 692 N N . GLN A 1 87 ? 2.342 -8.352 -16.641 1 98.88 87 GLN A N 1
ATOM 693 C CA . GLN A 1 87 ? 1.118 -8.047 -15.906 1 98.88 87 GLN A CA 1
ATOM 694 C C . GLN A 1 87 ? 1.426 -7.652 -14.469 1 98.88 87 GLN A C 1
ATOM 696 O O . GLN A 1 87 ? 0.866 -6.684 -13.945 1 98.88 87 GLN A O 1
ATOM 701 N N . TYR A 1 88 ? 2.33 -8.375 -13.891 1 98.88 88 TYR A N 1
ATOM 702 C CA . TYR A 1 88 ? 2.689 -8.102 -12.5 1 98.88 88 TYR A CA 1
ATOM 703 C C . TYR A 1 88 ? 3.344 -6.734 -12.367 1 98.88 88 TYR A C 1
ATOM 705 O O . TYR A 1 88 ? 3.014 -5.965 -11.461 1 98.88 88 TYR A O 1
ATOM 713 N N . ARG A 1 89 ? 4.238 -6.441 -13.234 1 98.81 89 ARG A N 1
ATOM 714 C CA . ARG A 1 89 ? 4.906 -5.145 -13.219 1 98.81 89 ARG A CA 1
ATOM 715 C C . ARG A 1 89 ? 3.908 -4.008 -13.406 1 98.81 89 ARG A C 1
ATOM 717 O O . ARG A 1 89 ? 4.004 -2.973 -12.75 1 98.81 89 ARG A O 1
ATOM 724 N N . TRP A 1 90 ? 3.004 -4.168 -14.352 1 98.94 90 TRP A N 1
ATOM 725 C CA . TRP A 1 90 ? 1.996 -3.143 -14.602 1 98.94 90 TRP A CA 1
ATOM 726 C C . TRP A 1 90 ? 1.181 -2.859 -13.344 1 98.94 90 TRP A C 1
ATOM 728 O O . TRP A 1 90 ? 0.975 -1.699 -12.977 1 98.94 90 TRP A O 1
ATOM 738 N N . LEU A 1 91 ? 0.755 -3.941 -12.672 1 98.94 91 LEU A N 1
ATOM 739 C CA . LEU A 1 91 ? -0.022 -3.787 -11.445 1 98.94 91 LEU A CA 1
ATOM 740 C C . LEU A 1 91 ? 0.781 -3.045 -10.383 1 98.94 91 LEU A C 1
ATOM 742 O O . LEU A 1 91 ? 0.265 -2.131 -9.734 1 98.94 91 LEU A O 1
ATOM 746 N N . LYS A 1 92 ? 2.033 -3.438 -10.195 1 98.81 92 LYS A N 1
ATOM 747 C CA . LYS A 1 92 ? 2.912 -2.803 -9.219 1 98.81 92 LYS A CA 1
ATOM 748 C C . LYS A 1 92 ? 3.018 -1.301 -9.469 1 98.81 92 LYS A C 1
ATOM 750 O O . LYS A 1 92 ? 2.826 -0.499 -8.555 1 98.81 92 LYS A O 1
ATOM 755 N N . ASP A 1 93 ? 3.248 -0.947 -10.703 1 98.62 93 ASP A N 1
ATOM 756 C CA . ASP A 1 93 ? 3.484 0.452 -11.039 1 98.62 93 ASP A CA 1
ATOM 757 C C . ASP A 1 93 ? 2.203 1.273 -10.906 1 98.62 93 ASP A C 1
ATOM 759 O O . ASP A 1 93 ? 2.229 2.393 -10.391 1 98.62 93 ASP A O 1
ATOM 763 N N . HIS A 1 94 ? 1.129 0.763 -11.336 1 98.75 94 HIS A N 1
ATOM 764 C CA . HIS A 1 94 ? -0.128 1.501 -11.305 1 98.75 94 HIS A CA 1
ATOM 765 C C . HIS A 1 94 ? -0.678 1.591 -9.891 1 98.75 94 HIS A C 1
ATOM 767 O O . HIS A 1 94 ? -1.304 2.588 -9.523 1 98.75 94 HIS A O 1
ATOM 773 N N . ALA A 1 95 ? -0.457 0.528 -9.094 1 98.75 95 ALA A N 1
ATOM 774 C CA . ALA A 1 95 ? -0.846 0.595 -7.684 1 98.75 95 ALA A CA 1
ATOM 775 C C . ALA A 1 95 ? -0.055 1.671 -6.945 1 98.75 95 ALA A C 1
ATOM 777 O O . ALA A 1 95 ? -0.607 2.398 -6.117 1 98.75 95 ALA A O 1
ATOM 778 N N . HIS A 1 96 ? 1.208 1.755 -7.258 1 98.12 96 HIS A N 1
ATOM 779 C CA . HIS A 1 96 ? 2.043 2.793 -6.664 1 98.12 96 HIS A CA 1
ATOM 780 C C . HIS A 1 96 ? 1.53 4.184 -7.023 1 98.12 96 HIS A C 1
ATOM 782 O O . HIS A 1 96 ? 1.373 5.035 -6.145 1 98.12 96 HIS A O 1
ATOM 788 N N . ASN A 1 97 ? 1.283 4.398 -8.258 1 98.06 97 ASN A N 1
ATOM 789 C CA . ASN A 1 97 ? 0.771 5.688 -8.711 1 98.06 97 ASN A CA 1
ATOM 790 C C . ASN A 1 97 ? -0.549 6.039 -8.031 1 98.06 97 ASN A C 1
ATOM 792 O O . ASN A 1 97 ? -0.749 7.176 -7.605 1 98.06 97 ASN A O 1
ATOM 796 N N . ALA A 1 98 ? -1.423 5.09 -7.934 1 98.5 98 ALA A N 1
ATOM 797 C CA . ALA A 1 98 ? -2.742 5.285 -7.336 1 98.5 98 ALA A CA 1
ATOM 798 C C . ALA A 1 98 ? -2.625 5.68 -5.867 1 98.5 98 ALA A C 1
ATOM 800 O O . ALA A 1 98 ? -3.383 6.527 -5.383 1 98.5 98 ALA A O 1
ATOM 801 N N . ARG A 1 99 ? -1.63 5.109 -5.168 1 98 99 ARG A N 1
ATOM 802 C CA . ARG A 1 99 ? -1.529 5.328 -3.729 1 98 99 ARG A CA 1
ATOM 803 C C . ARG A 1 99 ? -0.86 6.664 -3.422 1 98 99 ARG A C 1
ATOM 805 O O . ARG A 1 99 ? -1.243 7.352 -2.475 1 98 99 ARG A O 1
ATOM 812 N N . TYR A 1 100 ? 0.015 7.094 -4.312 1 96.44 100 TYR A N 1
ATOM 813 C CA . TYR A 1 100 ? 0.88 8.188 -3.889 1 96.44 100 TYR A CA 1
ATOM 814 C C . TYR A 1 100 ? 0.647 9.43 -4.742 1 96.44 100 TYR A C 1
ATOM 816 O O . TYR A 1 100 ? 0.91 10.555 -4.301 1 96.44 100 TYR A O 1
ATOM 824 N N . VAL A 1 101 ? 0.163 9.203 -5.957 1 96.19 101 VAL A N 1
ATOM 825 C CA . VAL A 1 101 ? 0.182 10.328 -6.891 1 96.19 101 VAL A CA 1
ATOM 826 C C . VAL A 1 101 ? -1.244 10.805 -7.148 1 96.19 101 VAL A C 1
ATOM 828 O O . VAL A 1 101 ? -1.549 11.992 -6.973 1 96.19 101 VAL A O 1
ATOM 831 N N . THR A 1 102 ? -2.113 9.945 -7.621 1 97.62 102 THR A N 1
ATOM 832 C CA . THR A 1 102 ? -3.471 10.375 -7.941 1 97.62 102 THR A CA 1
ATOM 833 C C . THR A 1 102 ? -4.469 9.25 -7.688 1 97.62 102 THR A C 1
ATOM 835 O O . THR A 1 102 ? -4.168 8.078 -7.938 1 97.62 102 THR A O 1
ATOM 838 N N . TYR A 1 103 ? -5.605 9.625 -7.191 1 98.12 103 TYR A N 1
ATOM 839 C CA . TYR A 1 103 ? -6.676 8.656 -6.992 1 98.12 103 TYR A CA 1
ATOM 840 C C . TYR A 1 103 ? -7.629 8.648 -8.18 1 98.12 103 TYR A C 1
ATOM 842 O O . TYR A 1 103 ? -8.539 7.82 -8.25 1 98.12 103 TYR A O 1
ATOM 850 N N . LYS A 1 104 ? -7.473 9.555 -9.078 1 97.38 104 LYS A N 1
ATOM 851 C CA . LYS A 1 104 ? -8.32 9.625 -10.266 1 97.38 104 LYS A CA 1
ATOM 852 C C . LYS A 1 104 ? -7.848 8.656 -11.344 1 97.38 104 LYS A C 1
ATOM 854 O O . LYS A 1 104 ? -7.105 9.031 -12.25 1 97.38 104 LYS A O 1
ATOM 859 N N . ILE A 1 105 ? -8.344 7.453 -11.211 1 97.56 105 ILE A N 1
ATOM 860 C CA . ILE A 1 105 ? -7.996 6.348 -12.094 1 97.56 105 ILE A CA 1
ATOM 861 C C . ILE A 1 105 ? -9.148 6.066 -13.047 1 97.56 105 ILE A C 1
ATOM 863 O O . ILE A 1 105 ? -10.305 5.953 -12.625 1 97.56 105 ILE A O 1
ATOM 867 N N . PRO A 1 106 ? -8.844 6.023 -14.359 1 97.75 106 PRO A N 1
ATOM 868 C CA . PRO A 1 106 ? -9.938 5.691 -15.273 1 97.75 106 PRO A CA 1
ATOM 869 C C . PRO A 1 106 ? -10.445 4.266 -15.094 1 97.75 106 PRO A C 1
ATOM 871 O O . PRO A 1 106 ? -9.688 3.383 -14.68 1 97.75 106 PRO A O 1
ATOM 874 N N . VAL A 1 107 ? -11.664 4.086 -15.484 1 98.12 107 VAL A N 1
ATOM 875 C CA . VAL A 1 107 ? -12.305 2.781 -15.328 1 98.12 107 VAL A CA 1
ATOM 876 C C . VAL A 1 107 ? -11.547 1.735 -16.141 1 98.12 107 VAL A C 1
ATOM 878 O O . VAL A 1 107 ? -11.445 0.577 -15.734 1 98.12 107 VAL A O 1
ATOM 881 N N . GLY A 1 108 ? -10.961 2.115 -17.203 1 98.62 108 GLY A N 1
ATOM 882 C CA . GLY A 1 108 ? -10.195 1.198 -18.031 1 98.62 108 GLY A CA 1
ATOM 883 C C . GLY A 1 108 ? -9.016 0.582 -17.297 1 98.62 108 GLY A C 1
ATOM 884 O O . GLY A 1 108 ? -8.68 -0.585 -17.516 1 98.62 108 GLY A O 1
ATOM 885 N N . ASN A 1 109 ? -8.344 1.38 -16.438 1 98.75 109 ASN A N 1
ATOM 886 C CA . ASN A 1 109 ? -7.23 0.848 -15.656 1 98.75 109 ASN A CA 1
ATOM 887 C C . ASN A 1 109 ? -7.711 -0.154 -14.609 1 98.75 109 ASN A C 1
ATOM 889 O O . ASN A 1 109 ? -7.02 -1.129 -14.312 1 98.75 109 ASN A O 1
ATOM 893 N N . ALA A 1 110 ? -8.883 0.116 -14.031 1 98.81 110 ALA A N 1
ATOM 894 C CA . ALA A 1 110 ? -9.453 -0.839 -13.086 1 98.81 110 ALA A CA 1
ATOM 895 C C . ALA A 1 110 ? -9.773 -2.166 -13.766 1 98.81 110 ALA A C 1
ATOM 897 O O . ALA A 1 110 ? -9.469 -3.234 -13.234 1 98.81 110 ALA A O 1
ATOM 898 N N . ASP A 1 111 ? -10.352 -2.094 -14.953 1 98.88 111 ASP A N 1
ATOM 899 C CA . ASP A 1 111 ? -10.68 -3.301 -15.711 1 98.88 111 ASP A CA 1
ATOM 900 C C . ASP A 1 111 ? -9.414 -4.066 -16.094 1 98.88 111 ASP A C 1
ATOM 902 O O . ASP A 1 111 ? -9.367 -5.293 -15.992 1 98.88 111 ASP A O 1
ATOM 906 N N . LYS A 1 112 ? -8.445 -3.342 -16.516 1 98.94 112 LYS A N 1
ATOM 907 C CA . LYS A 1 112 ? -7.172 -3.957 -16.875 1 98.94 112 LYS A CA 1
ATOM 908 C C . LYS A 1 112 ? -6.527 -4.621 -15.664 1 98.94 112 LYS A C 1
ATOM 910 O O . LYS A 1 112 ? -5.941 -5.699 -15.781 1 98.94 112 LYS A O 1
ATOM 915 N N . ALA A 1 113 ? -6.648 -3.982 -14.531 1 98.94 113 ALA A N 1
ATOM 916 C CA . ALA A 1 113 ? -6.098 -4.543 -13.305 1 98.94 113 ALA A CA 1
ATOM 917 C C . ALA A 1 113 ? -6.762 -5.879 -12.961 1 98.94 113 ALA A C 1
ATOM 919 O O . ALA A 1 113 ? -6.082 -6.84 -12.594 1 98.94 113 ALA A O 1
ATOM 920 N N . ILE A 1 114 ? -8.016 -5.926 -13.102 1 98.88 114 ILE A N 1
ATOM 921 C CA . ILE A 1 114 ? -8.742 -7.156 -12.82 1 98.88 114 ILE A CA 1
ATOM 922 C C . ILE A 1 114 ? -8.336 -8.242 -13.812 1 98.88 114 ILE A C 1
ATOM 924 O O . ILE A 1 114 ? -8.141 -9.398 -13.438 1 98.88 114 ILE A O 1
ATOM 928 N N . ASP A 1 115 ? -8.234 -7.867 -15.023 1 98.88 115 ASP A N 1
ATOM 929 C CA . ASP A 1 115 ? -7.82 -8.82 -16.047 1 98.88 115 ASP A CA 1
ATOM 930 C C . ASP A 1 115 ? -6.441 -9.391 -15.742 1 98.88 115 ASP A C 1
ATOM 932 O O . ASP A 1 115 ? -6.23 -10.602 -15.836 1 98.88 115 ASP A O 1
ATOM 936 N N . PHE A 1 116 ? -5.516 -8.523 -15.43 1 98.94 116 PHE A N 1
ATOM 937 C CA . PHE A 1 116 ? -4.156 -8.945 -15.125 1 98.94 116 PHE A CA 1
ATOM 938 C C . PHE A 1 116 ? -4.133 -9.797 -13.859 1 98.94 116 PHE A C 1
ATOM 940 O O . PHE A 1 116 ? -3.422 -10.805 -13.797 1 98.94 116 PHE A O 1
ATOM 947 N N . LEU A 1 117 ? -4.926 -9.383 -12.898 1 98.94 117 LEU A N 1
ATOM 948 C CA . LEU A 1 117 ? -5.02 -10.164 -11.672 1 98.94 117 LEU A CA 1
ATOM 949 C C . LEU A 1 117 ? -5.543 -11.562 -11.961 1 98.94 117 LEU A C 1
ATOM 951 O O . LEU A 1 117 ? -5.012 -12.547 -11.445 1 98.94 117 LEU A O 1
ATOM 955 N N . ASN A 1 118 ? -6.57 -11.648 -12.781 1 98.88 118 ASN A N 1
ATOM 956 C CA . ASN A 1 118 ? -7.137 -12.945 -13.133 1 98.88 118 ASN A CA 1
ATOM 957 C C . ASN A 1 118 ? -6.117 -13.828 -13.844 1 98.88 118 ASN A C 1
ATOM 959 O O . ASN A 1 118 ? -6.043 -15.031 -13.586 1 98.88 118 ASN A O 1
ATOM 963 N N . LYS A 1 119 ? -5.336 -13.273 -14.703 1 98.81 119 LYS A N 1
ATOM 964 C CA . LYS A 1 119 ? -4.301 -14.023 -15.414 1 98.81 119 LYS A CA 1
ATOM 965 C C . LYS A 1 119 ? -3.24 -14.547 -14.445 1 98.81 119 LYS A C 1
ATOM 967 O O . LYS A 1 119 ? -2.824 -15.703 -14.539 1 98.81 119 LYS A O 1
ATOM 972 N N . ILE A 1 120 ? -2.869 -13.773 -13.531 1 98.88 120 ILE A N 1
ATOM 973 C CA . ILE A 1 120 ? -1.847 -14.141 -12.555 1 98.88 120 ILE A CA 1
ATOM 974 C C . ILE A 1 120 ? -2.387 -15.219 -11.617 1 98.88 120 ILE A C 1
ATOM 976 O O . ILE A 1 120 ? -1.704 -16.203 -11.336 1 98.88 120 ILE A O 1
ATOM 980 N N . ALA A 1 121 ? -3.607 -14.953 -11.148 1 98.75 121 ALA A N 1
ATOM 981 C CA . ALA A 1 121 ? -4.234 -15.938 -10.266 1 98.75 121 ALA A CA 1
ATOM 982 C C . ALA A 1 121 ? -4.32 -17.297 -10.938 1 98.75 121 ALA A C 1
ATOM 984 O O . ALA A 1 121 ? -4.008 -18.328 -10.328 1 98.75 121 ALA A O 1
ATOM 985 N N . LYS A 1 122 ? -4.734 -17.297 -12.172 1 98.44 122 LYS A N 1
ATOM 986 C CA . LYS A 1 122 ? -4.855 -18.547 -12.922 1 98.44 122 LYS A CA 1
ATOM 987 C C . LYS A 1 122 ? -3.5 -19.234 -13.062 1 98.44 122 LYS A C 1
ATOM 989 O O . LYS A 1 122 ? -3.375 -20.422 -12.812 1 98.44 122 LYS A O 1
ATOM 994 N N . TYR A 1 123 ? -2.525 -18.516 -13.398 1 98.06 123 TYR A N 1
ATOM 995 C CA . TYR A 1 123 ? -1.181 -19.047 -13.578 1 98.06 123 TYR A CA 1
ATOM 996 C C . TYR A 1 123 ? -0.665 -19.656 -12.273 1 98.06 123 TYR A C 1
ATOM 998 O O . TYR A 1 123 ? -0.055 -20.734 -12.289 1 98.06 123 TYR A O 1
ATOM 1006 N N . CYS A 1 124 ? -0.916 -19.047 -11.164 1 97.5 124 CYS A N 1
ATOM 1007 C CA . CYS A 1 124 ? -0.266 -19.391 -9.906 1 97.5 124 CYS A CA 1
ATOM 1008 C C . CYS A 1 124 ? -1.036 -20.5 -9.188 1 97.5 124 CYS A C 1
ATOM 1010 O O . CYS A 1 124 ? -0.512 -21.125 -8.266 1 97.5 124 CYS A O 1
ATOM 1012 N N . THR A 1 125 ? -2.225 -20.672 -9.586 1 96 125 THR A N 1
ATOM 1013 C CA . THR A 1 125 ? -3.02 -21.656 -8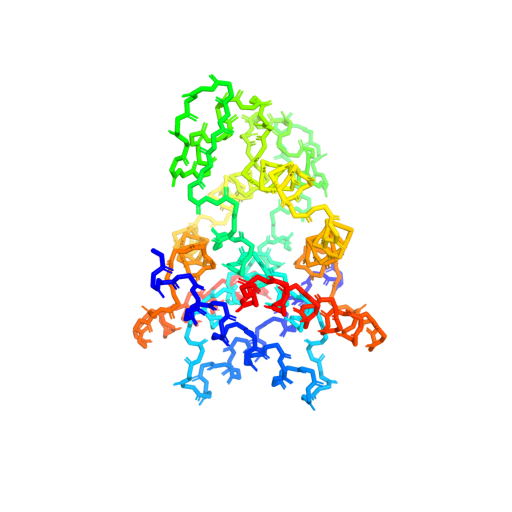.859 1 96 125 THR A CA 1
ATOM 1014 C C . THR A 1 125 ? -3.301 -22.875 -9.742 1 96 125 THR A C 1
ATOM 1016 O O . THR A 1 125 ? -3.936 -23.844 -9.305 1 96 125 THR A O 1
ATOM 1019 N N . THR A 1 126 ? -2.91 -22.688 -10.953 1 88 126 THR A N 1
ATOM 1020 C CA . THR A 1 126 ? -3.051 -23.844 -11.828 1 88 126 THR A CA 1
ATOM 1021 C C . THR A 1 126 ? -1.75 -24.641 -11.891 1 88 126 THR A C 1
ATOM 1023 O O . THR A 1 126 ? -0.662 -24.062 -11.906 1 88 126 THR A O 1
ATOM 1026 N N . LYS A 1 127 ? -1.729 -26 -11.586 1 68.44 127 LYS A N 1
ATOM 1027 C CA . LYS A 1 127 ? -0.647 -26.984 -11.617 1 68.44 127 LYS A CA 1
ATOM 1028 C C . LYS A 1 127 ? -0.222 -27.281 -13.055 1 68.44 127 LYS A C 1
ATOM 1030 O O . LYS A 1 127 ? -1.05 -27.266 -13.969 1 68.44 127 LYS A O 1
ATOM 1035 N N . MET B 1 1 ? -0.798 20.781 -4.031 1 45.66 1 MET B N 1
ATOM 1036 C CA . MET B 1 1 ? -1.406 20.922 -2.711 1 45.66 1 MET B CA 1
ATOM 1037 C C . MET B 1 1 ? -2.859 20.453 -2.732 1 45.66 1 MET B C 1
ATOM 1039 O O . MET B 1 1 ? -3.295 19.719 -1.841 1 45.66 1 MET B O 1
ATOM 1043 N N . ALA B 1 2 ? -3.756 21.141 -3.627 1 48.81 2 ALA B N 1
ATOM 1044 C CA . ALA B 1 2 ? -5.188 20.906 -3.805 1 48.81 2 ALA B CA 1
ATOM 1045 C C . ALA B 1 2 ? -5.48 19.422 -3.967 1 48.81 2 ALA B C 1
ATOM 1047 O O . ALA B 1 2 ? -6.43 18.906 -3.375 1 48.81 2 ALA B O 1
ATOM 1048 N N . ASN B 1 3 ? -4.336 18.719 -4.297 1 83.38 3 ASN B N 1
ATOM 1049 C CA . ASN B 1 3 ? -4.539 17.344 -4.719 1 83.38 3 ASN B CA 1
ATOM 1050 C C . ASN B 1 3 ? -4.348 16.375 -3.561 1 83.38 3 ASN B C 1
ATOM 1052 O O . ASN B 1 3 ? -5.09 15.391 -3.436 1 83.38 3 ASN B O 1
ATOM 1056 N N . SER B 1 4 ? -3.793 16.953 -2.508 1 91.88 4 SER B N 1
ATOM 1057 C CA . SER B 1 4 ? -3.527 16.031 -1.41 1 91.88 4 SER B CA 1
ATOM 1058 C C . SER B 1 4 ? -4.742 15.891 -0.497 1 91.88 4 SER B C 1
ATOM 1060 O O . SER B 1 4 ? -5.051 14.789 -0.024 1 91.88 4 SER B O 1
ATOM 1062 N N . LEU B 1 5 ? -5.426 17.031 -0.349 1 96.81 5 LEU B N 1
ATOM 1063 C CA . LEU B 1 5 ? -6.586 17 0.535 1 96.81 5 LEU B CA 1
ATOM 1064 C C . LEU B 1 5 ? -7.691 16.141 -0.054 1 96.81 5 LEU B C 1
ATOM 1066 O O . LEU B 1 5 ? -8.297 15.328 0.654 1 96.81 5 LEU B O 1
ATOM 1070 N N . ASP B 1 6 ? -7.961 16.328 -1.293 1 97.81 6 ASP B N 1
ATOM 1071 C CA . ASP B 1 6 ? -8.992 15.523 -1.941 1 97.81 6 ASP B CA 1
ATOM 1072 C C . ASP B 1 6 ? -8.633 14.039 -1.915 1 97.81 6 ASP B C 1
ATOM 1074 O O . ASP B 1 6 ? -9.5 13.188 -1.716 1 97.81 6 ASP B O 1
ATOM 1078 N N . HIS B 1 7 ? -7.367 13.734 -2.105 1 98.56 7 HIS B N 1
ATOM 1079 C CA . HIS B 1 7 ? -6.902 12.352 -2.051 1 98.56 7 HIS B CA 1
ATOM 1080 C C . HIS B 1 7 ? -7.062 11.773 -0.649 1 98.56 7 HIS B C 1
ATOM 1082 O O . HIS B 1 7 ? -7.48 10.625 -0.491 1 98.56 7 HIS B O 1
ATOM 1088 N N . ALA B 1 8 ? -6.742 12.578 0.351 1 98.75 8 ALA B N 1
ATOM 1089 C CA . ALA B 1 8 ? -6.902 12.156 1.74 1 98.75 8 ALA B CA 1
ATOM 1090 C C . ALA B 1 8 ? -8.359 11.836 2.053 1 98.75 8 ALA B C 1
ATOM 1092 O O . ALA B 1 8 ? -8.664 10.797 2.635 1 98.75 8 ALA B O 1
ATOM 1093 N N . LYS B 1 9 ? -9.211 12.742 1.607 1 98.69 9 LYS B N 1
ATOM 1094 C CA . LYS B 1 9 ? -10.633 12.578 1.876 1 98.69 9 LYS B CA 1
ATOM 1095 C C . LYS B 1 9 ? -11.195 11.367 1.144 1 98.69 9 LYS B C 1
ATOM 1097 O O . LYS B 1 9 ? -12.055 10.648 1.677 1 98.69 9 LYS B O 1
ATOM 1102 N N . HIS B 1 10 ? -10.734 11.195 -0.054 1 98.75 10 HIS B N 1
ATOM 1103 C CA . HIS B 1 10 ? -11.125 10.031 -0.832 1 98.75 10 HIS B CA 1
ATOM 1104 C C . HIS B 1 10 ? -10.789 8.734 -0.095 1 98.75 10 HIS B C 1
ATOM 1106 O O . HIS B 1 10 ? -11.641 7.863 0.063 1 98.75 10 HIS B O 1
ATOM 1112 N N . ASN B 1 11 ? -9.586 8.641 0.397 1 98.88 11 ASN B N 1
ATOM 1113 C CA . ASN B 1 11 ? -9.156 7.469 1.145 1 98.88 11 ASN B CA 1
ATOM 1114 C C . ASN B 1 11 ? -9.883 7.352 2.479 1 98.88 11 ASN B C 1
ATOM 1116 O O . ASN B 1 11 ? -10.18 6.246 2.936 1 98.88 11 ASN B O 1
ATOM 1120 N N . HIS B 1 12 ? -10.133 8.484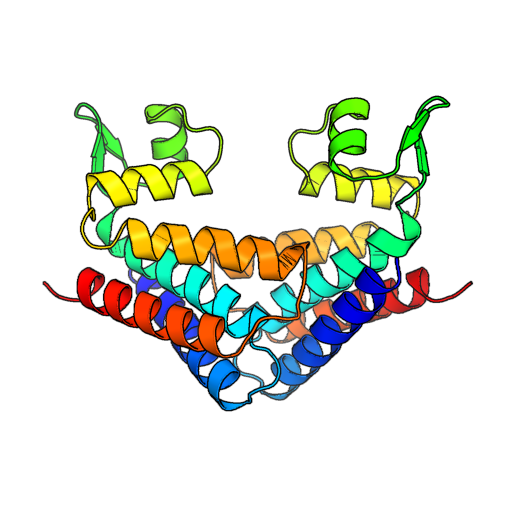 3.066 1 98.88 12 HIS B N 1
ATOM 1121 C CA . HIS B 1 12 ? -10.852 8.531 4.332 1 98.88 12 HIS B CA 1
ATOM 1122 C C . HIS B 1 12 ? -12.25 7.949 4.191 1 98.88 12 HIS B C 1
ATOM 1124 O O . HIS B 1 12 ? -12.703 7.195 5.055 1 98.88 12 HIS B O 1
ATOM 1130 N N . THR B 1 13 ? -12.914 8.312 3.176 1 98.88 13 THR B N 1
ATOM 1131 C CA . THR B 1 13 ? -14.25 7.797 2.9 1 98.88 13 THR B CA 1
ATOM 1132 C C . THR B 1 13 ? -14.219 6.277 2.746 1 98.88 13 THR B C 1
ATOM 1134 O O . THR B 1 13 ? -15.047 5.57 3.326 1 98.88 13 THR B O 1
ATOM 1137 N N . LEU B 1 14 ? -13.258 5.766 1.99 1 98.88 14 LEU B N 1
ATOM 1138 C CA . LEU B 1 14 ? -13.172 4.32 1.827 1 98.88 14 LEU B CA 1
ATOM 1139 C C . LEU B 1 14 ? -12.875 3.639 3.158 1 98.88 14 LEU B C 1
ATOM 1141 O O . LEU B 1 14 ? -13.422 2.572 3.451 1 98.88 14 LEU B O 1
ATOM 1145 N N . CYS B 1 15 ? -11.984 4.211 3.926 1 98.94 15 CYS B N 1
ATOM 1146 C CA . CYS B 1 15 ? -11.656 3.66 5.238 1 98.94 15 CYS B CA 1
ATOM 1147 C C . CYS B 1 15 ? -12.922 3.428 6.059 1 98.94 15 CYS B C 1
ATOM 1149 O O . CYS B 1 15 ? -13.125 2.344 6.605 1 98.94 15 CYS B O 1
ATOM 1151 N N . LYS B 1 16 ? -13.75 4.414 6.07 1 98.69 16 LYS B N 1
ATOM 1152 C CA . LYS B 1 16 ? -14.992 4.316 6.828 1 98.69 16 LYS B CA 1
ATOM 1153 C C . LYS B 1 16 ? -15.914 3.254 6.238 1 98.69 16 LYS B C 1
ATOM 1155 O O . LYS B 1 16 ? -16.531 2.48 6.977 1 98.69 16 LYS B O 1
ATOM 1160 N N . ASN B 1 17 ? -16.047 3.232 4.93 1 98.69 17 ASN B N 1
ATOM 1161 C CA . ASN B 1 17 ? -16.875 2.229 4.273 1 98.69 17 ASN B CA 1
ATOM 1162 C C . ASN B 1 17 ? -16.406 0.813 4.609 1 98.69 17 ASN B C 1
ATOM 1164 O O . ASN B 1 17 ? -17.234 -0.074 4.836 1 98.69 17 ASN B O 1
ATOM 1168 N N . LEU B 1 18 ? -15.117 0.615 4.613 1 98.81 18 LEU B N 1
ATOM 1169 C CA . LEU B 1 18 ? -14.555 -0.705 4.879 1 98.81 18 LEU B CA 1
ATOM 1170 C C . LEU B 1 18 ? -14.797 -1.119 6.324 1 98.81 18 LEU B C 1
ATOM 1172 O O . LEU B 1 18 ? -15.094 -2.283 6.602 1 98.81 18 LEU B O 1
ATOM 1176 N N . ARG B 1 19 ? -14.625 -0.184 7.199 1 98.56 19 ARG B N 1
ATOM 1177 C CA . ARG B 1 19 ? -14.93 -0.484 8.594 1 98.56 19 ARG B CA 1
ATOM 1178 C C . ARG B 1 19 ? -16.375 -0.934 8.758 1 98.56 19 ARG B C 1
ATOM 1180 O O . ARG B 1 19 ? -16.656 -1.89 9.484 1 98.56 19 ARG B O 1
ATOM 1187 N N . ASP B 1 20 ? -17.281 -0.253 8.141 1 98.06 20 ASP B N 1
ATOM 1188 C CA . ASP B 1 20 ? -18.703 -0.528 8.234 1 98.06 20 ASP B CA 1
ATOM 1189 C C . ASP B 1 20 ? -19.047 -1.892 7.641 1 98.06 20 ASP B C 1
ATOM 1191 O O . ASP B 1 20 ? -19.984 -2.553 8.086 1 98.06 20 ASP B O 1
ATOM 1195 N N . GLY B 1 21 ? -18.312 -2.307 6.645 1 97.25 21 GLY B N 1
ATOM 1196 C CA . GLY B 1 21 ? -18.562 -3.58 5.984 1 97.25 21 GLY B CA 1
ATOM 1197 C C . GLY B 1 21 ? -18.172 -4.773 6.844 1 97.25 21 GLY B C 1
ATOM 1198 O O . GLY B 1 21 ? -18.625 -5.891 6.594 1 97.25 21 GLY B O 1
ATOM 1199 N N . ASN B 1 22 ? -17.203 -4.621 7.809 1 96.94 22 ASN B N 1
ATOM 1200 C CA . ASN B 1 22 ? -16.875 -5.574 8.859 1 96.94 22 ASN B CA 1
ATOM 1201 C C . ASN B 1 22 ? -16.172 -6.812 8.289 1 96.94 22 ASN B C 1
ATOM 1203 O O . ASN B 1 22 ? -16.219 -7.887 8.891 1 96.94 22 ASN B O 1
ATOM 1207 N N . ILE B 1 23 ? -15.625 -6.781 7.16 1 97.81 23 ILE B N 1
ATOM 1208 C CA . ILE B 1 23 ? -14.961 -7.93 6.555 1 97.81 23 ILE B CA 1
ATOM 1209 C C . ILE B 1 23 ? -13.492 -7.613 6.312 1 97.81 23 ILE B C 1
ATOM 1211 O O . ILE B 1 23 ? -12.609 -8.406 6.652 1 97.81 23 ILE B O 1
ATOM 1215 N N . PHE B 1 24 ? -13.164 -6.457 5.816 1 98.69 24 PHE B N 1
ATOM 1216 C CA . PHE B 1 24 ? -11.828 -6.125 5.336 1 98.69 24 PHE B CA 1
ATOM 1217 C C . PHE B 1 24 ? -11.141 -5.148 6.277 1 98.69 24 PHE B C 1
ATOM 1219 O O . PHE B 1 24 ? -10.688 -4.082 5.855 1 98.69 24 PHE B O 1
ATOM 1226 N N . TYR B 1 25 ? -10.93 -5.555 7.551 1 98.81 25 TYR B N 1
ATOM 1227 C CA . TYR B 1 25 ? -10.305 -4.699 8.555 1 98.81 25 TYR B CA 1
ATOM 1228 C C . TYR B 1 25 ? -8.859 -4.383 8.172 1 98.81 25 TYR B C 1
ATOM 1230 O O . TYR B 1 25 ? -8.352 -3.307 8.492 1 98.81 25 TYR B O 1
ATOM 1238 N N . ASP B 1 26 ? -8.211 -5.277 7.492 1 98.88 26 ASP B N 1
ATOM 1239 C CA . ASP B 1 26 ? -6.84 -5.043 7.039 1 98.88 26 ASP B CA 1
ATOM 1240 C C . ASP B 1 26 ? -6.773 -3.855 6.082 1 98.88 26 ASP B C 1
ATOM 1242 O O . ASP B 1 26 ? -5.867 -3.023 6.18 1 98.88 26 ASP B O 1
ATOM 1246 N N . TRP B 1 27 ? -7.75 -3.764 5.246 1 98.94 27 TRP B N 1
ATOM 1247 C CA . TRP B 1 27 ? -7.75 -2.664 4.285 1 98.94 27 TRP B CA 1
ATOM 1248 C C . TRP B 1 27 ? -8.305 -1.39 4.918 1 98.94 27 TRP B C 1
ATOM 1250 O O . TRP B 1 27 ? -7.973 -0.283 4.484 1 98.94 27 TRP B O 1
ATOM 1260 N N . CYS B 1 28 ? -9.172 -1.529 5.961 1 98.94 28 CYS B N 1
ATOM 1261 C CA . CYS B 1 28 ? -9.516 -0.354 6.758 1 98.94 28 CYS B CA 1
ATOM 1262 C C . CYS B 1 28 ? -8.258 0.305 7.32 1 98.94 28 CYS B C 1
ATOM 1264 O O . CYS B 1 28 ? -8.055 1.509 7.152 1 98.94 28 CYS B O 1
ATOM 1266 N N . VAL B 1 29 ? -7.371 -0.474 7.895 1 98.94 29 VAL B N 1
ATOM 1267 C CA . VAL B 1 29 ? -6.129 0.032 8.461 1 98.94 29 VAL B CA 1
ATOM 1268 C C . VAL B 1 29 ? -5.242 0.592 7.355 1 98.94 29 VAL B C 1
ATOM 1270 O O . VAL B 1 29 ? -4.629 1.651 7.516 1 98.94 29 VAL B O 1
ATOM 1273 N N . THR B 1 30 ? -5.141 -0.074 6.203 1 98.94 30 THR B N 1
ATOM 1274 C CA . THR B 1 30 ? -4.281 0.331 5.098 1 98.94 30 THR B CA 1
ATOM 1275 C C . THR B 1 30 ? -4.75 1.655 4.504 1 98.94 30 THR B C 1
ATOM 1277 O O . THR B 1 30 ? -3.949 2.566 4.289 1 98.94 30 THR B O 1
ATOM 1280 N N . THR B 1 31 ? -6.082 1.784 4.281 1 98.94 31 THR B N 1
ATOM 1281 C CA . THR B 1 31 ? -6.605 3.023 3.715 1 98.94 31 THR B CA 1
ATOM 1282 C C . THR B 1 31 ? -6.5 4.164 4.723 1 98.94 31 THR B C 1
ATOM 1284 O O . THR B 1 31 ? -6.297 5.32 4.34 1 98.94 31 THR B O 1
ATOM 1287 N N . ALA B 1 32 ? -6.617 3.846 6.023 1 99 32 ALA B N 1
ATOM 1288 C CA . ALA B 1 32 ? -6.387 4.863 7.043 1 99 32 ALA B CA 1
ATOM 1289 C C . ALA B 1 32 ? -4.977 5.438 6.938 1 99 32 ALA B C 1
ATOM 1291 O O . ALA B 1 32 ? -4.789 6.656 6.988 1 99 32 ALA B O 1
ATOM 1292 N N . PHE B 1 33 ? -4.016 4.582 6.75 1 98.94 33 PHE B N 1
ATOM 1293 C CA . PHE B 1 33 ? -2.633 5.035 6.641 1 98.94 33 PHE B CA 1
ATOM 1294 C C . PHE B 1 33 ? -2.453 5.938 5.426 1 98.94 33 PHE B C 1
ATOM 1296 O O . PHE B 1 33 ? -1.862 7.016 5.527 1 98.94 33 PHE B O 1
ATOM 1303 N N . TYR B 1 34 ? -2.967 5.516 4.328 1 98.81 34 TYR B N 1
ATOM 1304 C CA . TYR B 1 34 ? -2.701 6.289 3.119 1 98.81 34 TYR B CA 1
ATOM 1305 C C . TYR B 1 34 ? -3.498 7.59 3.115 1 98.81 34 TYR B C 1
ATOM 1307 O O . TYR B 1 34 ? -3.082 8.578 2.508 1 98.81 34 TYR B O 1
ATOM 1315 N N . SER B 1 35 ? -4.68 7.566 3.771 1 98.94 35 SER B N 1
ATOM 1316 C CA . SER B 1 35 ? -5.352 8.836 4.023 1 98.94 35 SER B CA 1
ATOM 1317 C C . SER B 1 35 ? -4.496 9.758 4.887 1 98.94 35 SER B C 1
ATOM 1319 O O . SER B 1 35 ? -4.254 10.906 4.531 1 98.94 35 SER B O 1
ATOM 1321 N N . ALA B 1 36 ? -4.016 9.227 5.98 1 98.94 36 ALA B N 1
ATOM 1322 C CA . ALA B 1 36 ? -3.176 9.984 6.902 1 98.94 36 ALA B CA 1
ATOM 1323 C C . ALA B 1 36 ? -1.938 10.531 6.195 1 98.94 36 ALA B C 1
ATOM 1325 O O . ALA B 1 36 ? -1.529 11.672 6.434 1 98.94 36 ALA B O 1
ATOM 1326 N N . LEU B 1 37 ? -1.37 9.703 5.355 1 98.62 37 LEU B N 1
ATOM 1327 C CA . LEU B 1 37 ? -0.197 10.109 4.586 1 98.62 37 LEU B CA 1
ATOM 1328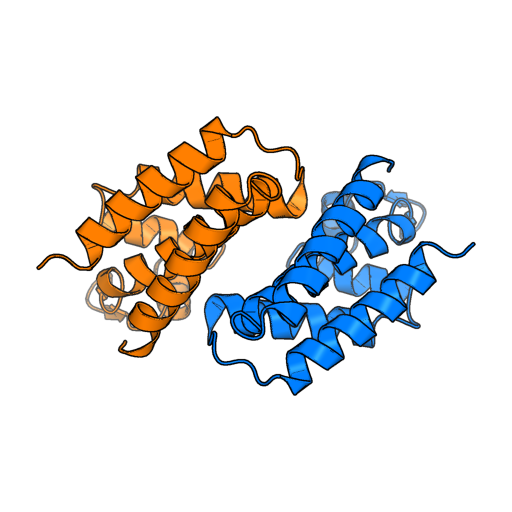 C C . LEU B 1 37 ? -0.481 11.367 3.783 1 98.62 37 LEU B C 1
ATOM 1330 O O . LEU B 1 37 ? 0.307 12.32 3.809 1 98.62 37 LEU B O 1
ATOM 1334 N N . HIS B 1 38 ? -1.601 11.461 3.125 1 98.44 38 HIS B N 1
ATOM 1335 C CA . HIS B 1 38 ? -1.951 12.617 2.311 1 98.44 38 HIS B CA 1
ATOM 1336 C C . HIS B 1 38 ? -2.338 13.805 3.18 1 98.44 38 HIS B C 1
ATOM 1338 O O . HIS B 1 38 ? -2.076 14.961 2.818 1 98.44 38 HIS B O 1
ATOM 1344 N N . TYR B 1 39 ? -2.932 13.523 4.359 1 98.56 39 TYR B N 1
ATOM 1345 C CA . TYR B 1 39 ? -3.209 14.617 5.281 1 98.56 39 TYR B CA 1
ATOM 1346 C C . TYR B 1 39 ? -1.917 15.258 5.777 1 98.56 39 TYR B C 1
ATOM 1348 O O . TYR B 1 39 ? -1.766 16.484 5.734 1 98.56 39 TYR B O 1
ATOM 1356 N N . VAL B 1 40 ? -0.943 14.461 6.199 1 98.06 40 VAL B N 1
ATOM 1357 C CA . VAL B 1 40 ? 0.259 15.039 6.793 1 98.06 40 VAL B CA 1
ATOM 1358 C C . VAL B 1 40 ? 1.071 15.758 5.723 1 98.06 40 VAL B C 1
ATOM 1360 O O . VAL B 1 40 ? 1.797 16.719 6.023 1 98.06 40 VAL B O 1
ATOM 1363 N N . ASN B 1 41 ? 0.969 15.336 4.48 1 96.5 41 ASN B N 1
ATOM 1364 C CA . ASN B 1 41 ? 1.663 16.016 3.391 1 96.5 41 ASN B CA 1
ATOM 1365 C C . ASN B 1 41 ? 1.267 17.484 3.303 1 96.5 41 ASN B C 1
ATOM 1367 O O . ASN B 1 41 ? 2.045 18.312 2.828 1 96.5 41 ASN B O 1
ATOM 1371 N N . LEU B 1 42 ? 0.071 17.812 3.77 1 95.56 42 LEU B N 1
ATOM 1372 C CA . LEU B 1 42 ? -0.405 19.188 3.783 1 95.56 42 LEU B CA 1
ATOM 1373 C C . LEU B 1 42 ? 0.406 20.047 4.762 1 95.56 42 LEU B C 1
ATOM 1375 O O . LEU B 1 42 ? 0.464 21.266 4.629 1 95.56 42 LEU B O 1
ATOM 1379 N N . LYS B 1 43 ? 1.013 19.359 5.723 1 95.75 43 LYS B N 1
ATOM 1380 C CA . LYS B 1 43 ? 1.646 20.094 6.82 1 95.75 43 LYS B CA 1
ATOM 1381 C C . LYS B 1 43 ? 3.168 20.016 6.727 1 95.75 43 LYS B C 1
ATOM 1383 O O . LYS B 1 43 ? 3.871 20.953 7.109 1 95.75 43 LYS B O 1
ATOM 1388 N N . ILE B 1 44 ? 3.619 18.953 6.184 1 96.38 44 ILE B N 1
ATOM 1389 C CA . ILE B 1 44 ? 5.051 18.719 6.312 1 96.38 44 ILE B CA 1
ATOM 1390 C C . ILE B 1 44 ? 5.789 19.312 5.117 1 96.38 44 ILE B C 1
ATOM 1392 O O . ILE B 1 44 ? 7.016 19.453 5.145 1 96.38 44 ILE B O 1
ATOM 1396 N N . LEU B 1 45 ? 5.059 19.641 4.082 1 94.12 45 LEU B N 1
ATOM 1397 C CA . LEU B 1 45 ? 5.668 20.266 2.912 1 94.12 45 LEU B CA 1
ATOM 1398 C C . LEU B 1 45 ? 4.848 21.453 2.445 1 94.12 45 LEU B C 1
ATOM 1400 O O . LEU B 1 45 ? 3.617 21.453 2.533 1 94.12 45 LEU B O 1
ATOM 1404 N N . PRO B 1 46 ? 5.395 22.438 1.866 1 95.19 46 PRO B N 1
ATOM 1405 C CA . PRO B 1 46 ? 6.836 22.703 1.91 1 95.19 46 PRO B CA 1
ATOM 1406 C C . PRO B 1 46 ? 7.332 23.016 3.316 1 95.19 46 PRO B C 1
ATOM 1408 O O . PRO B 1 46 ? 6.543 23.406 4.18 1 95.19 46 PRO B O 1
ATOM 1411 N N . CYS B 1 47 ? 8.609 22.75 3.566 1 94.81 47 CYS B N 1
ATOM 1412 C CA . CYS B 1 47 ? 9.211 23.078 4.852 1 94.81 47 CYS B CA 1
ATOM 1413 C C . CYS B 1 47 ? 10.664 23.516 4.684 1 94.81 47 CYS B C 1
ATOM 1415 O O . CYS B 1 47 ? 11.203 23.469 3.578 1 94.81 47 CYS B O 1
ATOM 1417 N N . LYS B 1 48 ? 11.203 24.047 5.754 1 93.31 48 LYS B N 1
ATOM 1418 C CA . LYS B 1 48 ? 12.609 24.438 5.766 1 93.31 48 LYS B CA 1
ATOM 1419 C C . LYS B 1 48 ? 13.461 23.438 6.527 1 93.31 48 LYS B C 1
ATOM 1421 O O . LYS B 1 48 ? 13.109 23.031 7.641 1 93.31 48 LYS B O 1
ATOM 1426 N N . ILE B 1 49 ? 14.477 22.953 5.816 1 90.94 49 ILE B N 1
ATOM 1427 C CA . ILE B 1 49 ? 15.508 22.156 6.461 1 90.94 49 ILE B CA 1
ATOM 1428 C C . ILE B 1 49 ? 16.859 22.828 6.309 1 90.94 49 ILE B C 1
ATOM 1430 O O . ILE B 1 49 ? 17.391 22.938 5.199 1 90.94 49 ILE B O 1
ATOM 1434 N N . SER B 1 50 ? 17.625 23.125 7.34 1 87.81 50 SER B N 1
ATOM 1435 C CA . SER B 1 50 ? 18.906 23.812 7.312 1 87.81 50 SER B CA 1
ATOM 1436 C C . SER B 1 50 ? 18.906 24.953 6.316 1 87.81 50 SER B C 1
ATOM 1438 O O . SER B 1 50 ? 19.797 25.047 5.457 1 87.81 50 SER B O 1
ATOM 1440 N N . GLN B 1 51 ? 17.938 25.844 6.172 1 90 51 GLN B N 1
ATOM 1441 C CA . GLN B 1 51 ? 17.797 27.078 5.406 1 90 51 GLN B CA 1
ATOM 1442 C C . GLN B 1 51 ? 17.266 26.812 4 1 90 51 GLN B C 1
ATOM 1444 O O . GLN B 1 51 ? 16.922 27.734 3.271 1 90 51 GLN B O 1
ATOM 1449 N N . ASP B 1 52 ? 17.266 25.547 3.695 1 94.38 52 ASP B N 1
ATOM 1450 C CA . ASP B 1 52 ? 16.766 25.188 2.371 1 94.38 52 ASP B CA 1
ATOM 1451 C C . ASP B 1 52 ? 15.258 24.953 2.395 1 94.38 52 ASP B C 1
ATOM 1453 O O . ASP B 1 52 ? 14.727 24.375 3.346 1 94.38 52 ASP B O 1
ATOM 1457 N N . THR B 1 53 ? 14.68 25.484 1.398 1 95.81 53 THR B N 1
ATOM 1458 C CA . THR B 1 53 ? 13.25 25.203 1.233 1 95.81 53 THR B CA 1
ATOM 1459 C C . THR B 1 53 ? 13.031 23.891 0.5 1 95.81 53 THR B C 1
ATOM 1461 O O . THR B 1 53 ? 13.461 23.734 -0.646 1 95.81 53 THR B O 1
ATOM 1464 N N . ILE B 1 54 ? 12.367 23 1.241 1 96.06 54 ILE B N 1
ATOM 1465 C CA . ILE B 1 54 ? 12.078 21.672 0.703 1 96.06 54 ILE B CA 1
ATOM 1466 C C . ILE B 1 54 ? 10.633 21.609 0.217 1 96.06 54 ILE B C 1
ATOM 1468 O O . ILE B 1 54 ? 9.711 21.922 0.968 1 96.06 54 ILE B O 1
ATOM 1472 N N . THR B 1 55 ? 10.477 21.125 -1.072 1 94.94 55 THR B N 1
ATOM 1473 C CA . THR B 1 55 ? 9.133 21.203 -1.627 1 94.94 55 THR B CA 1
ATOM 1474 C C . THR B 1 55 ? 8.586 19.812 -1.928 1 94.94 55 THR B C 1
ATOM 1476 O O . THR B 1 55 ? 7.395 19.656 -2.219 1 94.94 55 THR B O 1
ATOM 1479 N N . ASN B 1 56 ? 9.477 18.812 -1.854 1 94.56 56 ASN B N 1
ATOM 1480 C CA . ASN B 1 56 ? 8.984 17.453 -2.092 1 94.56 56 ASN B CA 1
ATOM 1481 C C . ASN B 1 56 ? 9.742 16.438 -1.253 1 94.56 56 ASN B C 1
ATOM 1483 O O . ASN B 1 56 ? 10.836 16.719 -0.753 1 94.56 56 ASN B O 1
ATOM 1487 N N . ILE B 1 57 ? 9.172 15.25 -1.192 1 95.5 57 ILE B N 1
ATOM 1488 C CA . ILE B 1 57 ? 9.625 14.242 -0.234 1 95.5 57 ILE B CA 1
ATOM 1489 C C . ILE B 1 57 ? 10.977 13.68 -0.67 1 95.5 57 ILE B C 1
ATOM 1491 O O . ILE B 1 57 ? 11.781 13.273 0.167 1 95.5 57 ILE B O 1
ATOM 1495 N N . LYS B 1 58 ? 11.234 13.617 -1.915 1 95.62 58 LYS B N 1
ATOM 1496 C CA . LYS B 1 58 ? 12.508 13.117 -2.408 1 95.62 58 LYS B CA 1
ATOM 1497 C C . LYS B 1 58 ? 13.648 14.055 -2.031 1 95.62 58 LYS B C 1
ATOM 1499 O O . LYS B 1 58 ? 14.734 13.609 -1.648 1 95.62 58 LYS B O 1
ATOM 1504 N N . GLU B 1 59 ? 13.359 15.32 -2.174 1 96.12 59 GLU B N 1
ATOM 1505 C CA . GLU B 1 59 ? 14.344 16.312 -1.735 1 96.12 59 GLU B CA 1
ATOM 1506 C C . GLU B 1 59 ? 14.617 16.188 -0.24 1 96.12 59 GLU B C 1
ATOM 1508 O O . GLU B 1 59 ? 15.766 16.266 0.193 1 96.12 59 GLU B O 1
ATOM 1513 N N . ALA B 1 60 ? 13.562 16.016 0.471 1 96.75 60 ALA B N 1
ATOM 1514 C CA . ALA B 1 60 ? 13.695 15.852 1.916 1 96.75 60 ALA B CA 1
ATOM 1515 C C . ALA B 1 60 ? 14.531 14.617 2.25 1 96.75 60 ALA B C 1
ATOM 1517 O O . ALA B 1 60 ? 15.344 14.648 3.176 1 96.75 60 ALA B O 1
ATOM 1518 N N . GLN B 1 61 ? 14.289 13.578 1.519 1 97 61 GLN B N 1
ATOM 1519 C CA . GLN B 1 61 ? 15.031 12.344 1.745 1 97 61 GLN B CA 1
ATOM 1520 C C . GLN B 1 61 ? 16.531 12.562 1.586 1 97 61 GLN B C 1
ATOM 1522 O O . GLN B 1 61 ? 17.328 12.078 2.395 1 97 61 GLN B O 1
ATOM 1527 N N . GLN B 1 62 ? 16.875 13.211 0.583 1 95.75 62 GLN B N 1
ATOM 1528 C CA . GLN B 1 62 ? 18.281 13.5 0.317 1 95.75 62 GLN B CA 1
ATOM 1529 C C . GLN B 1 62 ? 18.891 14.367 1.42 1 95.75 62 GLN B C 1
ATOM 1531 O O . GLN B 1 62 ? 19.969 14.086 1.918 1 95.75 62 GLN B O 1
ATOM 1536 N N . LYS B 1 63 ? 18.156 15.344 1.793 1 95.06 63 LYS B N 1
ATOM 1537 C CA . LYS B 1 63 ? 18.656 16.297 2.787 1 95.06 63 LYS B CA 1
ATOM 1538 C C . LYS B 1 63 ? 18.797 15.633 4.152 1 95.06 63 LYS B C 1
ATOM 1540 O O . LYS B 1 63 ? 19.734 15.938 4.895 1 95.06 63 LYS B O 1
ATOM 1545 N N . LEU B 1 64 ? 17.891 14.781 4.484 1 95.75 64 LEU B N 1
ATOM 1546 C CA . LEU B 1 64 ? 17.875 14.148 5.801 1 95.75 64 LEU B CA 1
ATOM 1547 C C . LEU B 1 64 ? 18.641 12.836 5.789 1 95.75 64 LEU B C 1
ATOM 1549 O O . LEU B 1 64 ? 18.797 12.195 6.828 1 95.75 64 LEU B O 1
ATOM 1553 N N . ASN B 1 65 ? 19.078 12.414 4.629 1 94.88 65 ASN B N 1
ATOM 1554 C CA . ASN B 1 65 ? 19.797 11.148 4.453 1 94.88 65 ASN B CA 1
ATOM 1555 C C . ASN B 1 65 ? 18.984 9.977 5.02 1 94.88 65 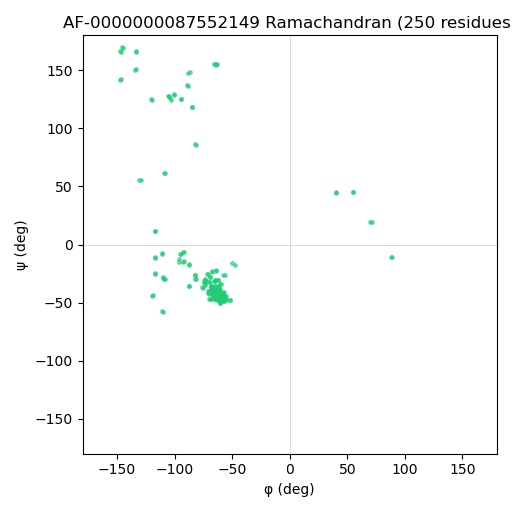ASN B C 1
ATOM 1557 O O . ASN B 1 65 ? 19.516 9.203 5.82 1 94.88 65 ASN B O 1
ATOM 1561 N N . SER B 1 66 ? 17.734 9.977 4.715 1 95.25 66 SER B N 1
ATOM 1562 C CA . SER B 1 66 ? 16.828 8.922 5.176 1 95.25 66 SER B CA 1
ATOM 1563 C C . SER B 1 66 ? 16.828 7.738 4.219 1 95.25 66 SER B C 1
ATOM 1565 O O . SER B 1 66 ? 16.969 7.91 3.008 1 95.25 66 SER B O 1
ATOM 1567 N N . PRO B 1 67 ? 16.625 6.562 4.73 1 93.56 67 PRO B N 1
ATOM 1568 C CA . PRO B 1 67 ? 16.734 5.375 3.881 1 93.56 67 PRO B CA 1
ATOM 1569 C C . PRO B 1 67 ? 15.578 5.258 2.887 1 93.56 67 PRO B C 1
ATOM 1571 O O . PRO B 1 67 ? 15.766 4.781 1.768 1 93.56 67 PRO B O 1
ATOM 1574 N N . THR B 1 68 ? 14.391 5.59 3.365 1 94.88 68 THR B N 1
ATOM 1575 C CA . THR B 1 68 ? 13.234 5.465 2.48 1 94.88 68 THR B CA 1
ATOM 1576 C C . THR B 1 68 ? 12.367 6.715 2.545 1 94.88 68 THR B C 1
ATOM 1578 O O . THR B 1 68 ? 12.523 7.539 3.447 1 94.88 68 THR B O 1
ATOM 1581 N N . LEU B 1 69 ? 11.453 6.816 1.565 1 95.56 69 LEU B N 1
ATOM 1582 C CA . LEU B 1 69 ? 10.5 7.918 1.556 1 95.56 69 LEU B CA 1
ATOM 1583 C C . LEU B 1 69 ? 9.562 7.84 2.756 1 95.56 69 LEU B C 1
ATOM 1585 O O . LEU B 1 69 ? 9.172 8.867 3.32 1 95.56 69 LEU B O 1
ATOM 1589 N N . HIS B 1 70 ? 9.195 6.629 3.176 1 96.5 70 HIS B N 1
ATOM 1590 C CA . HIS B 1 70 ? 8.344 6.453 4.344 1 96.5 70 HIS B CA 1
ATOM 1591 C C . HIS B 1 70 ? 9.055 6.898 5.617 1 96.5 70 HIS B C 1
ATOM 1593 O O . HIS B 1 70 ? 8.453 7.555 6.473 1 96.5 70 HIS B O 1
ATOM 1599 N N . ASP B 1 71 ? 10.297 6.566 5.715 1 96.56 71 ASP B N 1
ATOM 1600 C CA . ASP B 1 71 ? 11.078 7.008 6.863 1 96.56 71 ASP B CA 1
ATOM 1601 C C . ASP B 1 71 ? 11.227 8.531 6.875 1 96.56 71 ASP B C 1
ATOM 1603 O O . ASP B 1 71 ? 11.195 9.156 7.938 1 96.56 71 ASP B O 1
ATOM 1607 N N . THR B 1 72 ? 11.461 9.086 5.727 1 97.62 72 THR B N 1
ATOM 1608 C CA 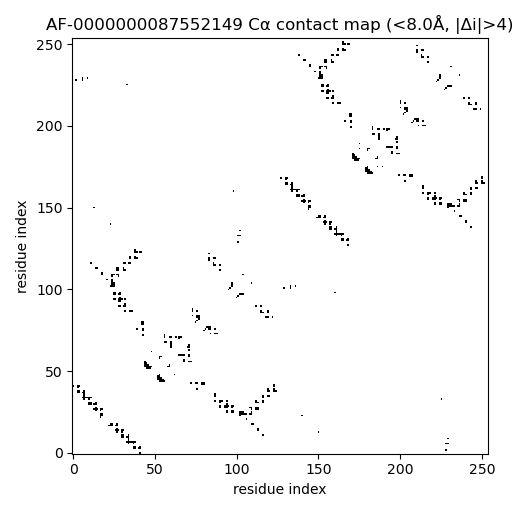. THR B 1 72 ? 11.578 10.539 5.586 1 97.62 72 THR B CA 1
ATOM 1609 C C . THR B 1 72 ? 10.312 11.234 6.07 1 97.62 72 THR B C 1
ATOM 1611 O O . THR B 1 72 ? 10.383 12.195 6.832 1 97.62 72 THR B O 1
ATOM 1614 N N . ARG B 1 73 ? 9.18 10.734 5.617 1 97.94 73 ARG B N 1
ATOM 1615 C CA . ARG B 1 73 ? 7.906 11.32 6.023 1 97.94 73 ARG B CA 1
ATOM 1616 C C . ARG B 1 73 ? 7.711 11.203 7.531 1 97.94 73 ARG B C 1
ATOM 1618 O O . ARG B 1 73 ? 7.238 12.148 8.172 1 97.94 73 ARG B O 1
ATOM 1625 N N . LEU B 1 74 ? 8.109 10.055 8.102 1 98.06 74 LEU B N 1
ATOM 1626 C CA . LEU B 1 74 ? 8.016 9.875 9.539 1 98.06 74 LEU B CA 1
ATOM 1627 C C . LEU B 1 74 ? 8.844 10.922 10.281 1 98.06 74 LEU B C 1
ATOM 1629 O O . LEU B 1 74 ? 8.398 11.477 11.281 1 98.06 74 LEU B O 1
ATOM 1633 N N . LYS B 1 75 ? 10.023 11.156 9.82 1 97.38 75 LYS B N 1
ATOM 1634 C CA . LYS B 1 75 ? 10.898 12.148 10.43 1 97.38 75 LYS B CA 1
ATOM 1635 C C . LYS B 1 75 ? 10.289 13.547 10.352 1 97.38 75 LYS B C 1
ATOM 1637 O O . LYS B 1 75 ? 10.305 14.297 11.328 1 97.38 75 LYS B O 1
ATOM 1642 N N . LEU B 1 76 ? 9.773 13.875 9.227 1 98 76 LEU B N 1
ATOM 1643 C CA . LEU B 1 76 ? 9.18 15.195 9.047 1 98 76 LEU B CA 1
ATOM 1644 C C . LEU B 1 76 ? 7.945 15.359 9.93 1 98 76 LEU B C 1
ATOM 1646 O O . LEU B 1 76 ? 7.699 16.438 10.469 1 98 76 LEU B O 1
ATOM 1650 N N . VAL B 1 77 ? 7.145 14.281 10.031 1 98.44 77 VAL B N 1
ATOM 1651 C CA . VAL B 1 77 ? 5.969 14.336 10.898 1 98.44 77 VAL B CA 1
ATOM 1652 C C . VAL B 1 77 ? 6.398 14.578 12.344 1 98.44 77 VAL B C 1
ATOM 1654 O O . VAL B 1 77 ? 5.793 15.383 13.055 1 98.44 77 VAL B O 1
ATOM 1657 N N . LYS B 1 78 ? 7.418 13.914 12.758 1 97.69 78 LYS B N 1
ATOM 1658 C CA . LYS B 1 78 ? 7.93 14.094 14.117 1 97.69 78 LYS B CA 1
ATOM 1659 C C . LYS B 1 78 ? 8.422 15.523 14.336 1 97.69 78 LYS B C 1
ATOM 1661 O O . LYS B 1 78 ? 8.203 16.109 15.398 1 97.69 78 LYS B O 1
ATOM 1666 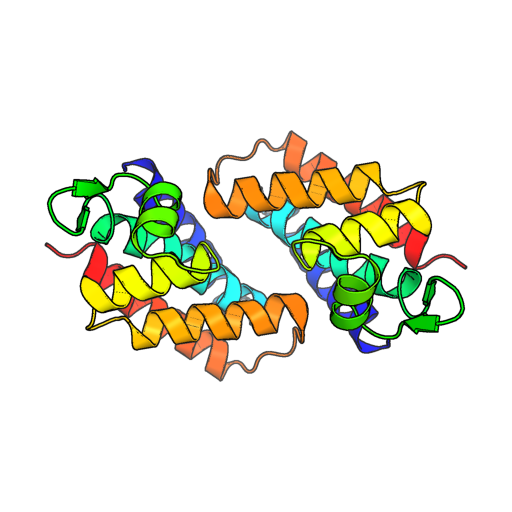N N . LEU B 1 79 ? 9.031 16.078 13.352 1 95.25 79 LEU B N 1
ATOM 1667 C CA . LEU B 1 79 ? 9.625 17.406 13.453 1 95.25 79 LEU B CA 1
ATOM 1668 C C . LEU B 1 79 ? 8.547 18.484 13.406 1 95.25 79 LEU B C 1
ATOM 1670 O O . LEU B 1 79 ? 8.625 19.469 14.125 1 95.25 79 LEU B O 1
ATOM 1674 N N . GLN B 1 80 ? 7.527 18.266 12.594 1 95.25 80 GLN B N 1
ATOM 1675 C CA . GLN B 1 80 ? 6.609 19.359 12.297 1 95.25 80 GLN B CA 1
ATOM 1676 C C . GLN B 1 80 ? 5.246 19.125 12.945 1 95.25 80 GLN B C 1
ATOM 1678 O O . GLN B 1 80 ? 4.477 20.078 13.148 1 95.25 80 GLN B O 1
ATOM 1683 N N . CYS B 1 81 ? 4.922 17.891 13.125 1 96.81 81 CYS B N 1
ATOM 1684 C CA . CYS B 1 81 ? 3.619 17.484 13.641 1 96.81 81 CYS B CA 1
ATOM 1685 C C . CYS B 1 81 ? 3.77 16.484 14.781 1 96.81 81 CYS B C 1
ATOM 1687 O O . CYS B 1 81 ? 3.164 15.414 14.758 1 96.81 81 CYS B O 1
ATOM 1689 N N . ASP B 1 82 ? 4.496 16.797 15.805 1 97.31 82 ASP B N 1
ATOM 1690 C CA . ASP B 1 82 ? 4.891 15.875 16.859 1 97.31 82 ASP B CA 1
ATOM 1691 C C . ASP B 1 82 ? 3.67 15.297 17.562 1 97.31 82 ASP B C 1
ATOM 1693 O O . ASP B 1 82 ? 3.678 14.133 17.984 1 97.31 82 ASP B O 1
ATOM 1697 N N . THR B 1 83 ? 2.658 16.031 17.688 1 97.44 83 THR B N 1
ATOM 1698 C CA . THR B 1 83 ? 1.479 15.648 18.453 1 97.44 83 THR B CA 1
ATOM 1699 C C . THR B 1 83 ? 0.791 14.445 17.828 1 97.44 83 THR B C 1
ATOM 1701 O O . THR B 1 83 ? 0.052 13.719 18.5 1 97.44 83 THR B O 1
ATOM 1704 N N . ILE B 1 84 ? 1.035 14.227 16.5 1 98.69 84 ILE B N 1
ATOM 1705 C CA . ILE B 1 84 ? 0.354 13.133 15.82 1 98.69 84 ILE B CA 1
ATOM 1706 C C . ILE B 1 84 ? 1.379 12.109 15.336 1 98.69 84 ILE B C 1
ATOM 1708 O O . ILE B 1 84 ? 1.05 11.219 14.547 1 98.69 84 ILE B O 1
ATOM 1712 N N . ALA B 1 85 ? 2.615 12.203 15.766 1 98.75 85 ALA B N 1
ATOM 1713 C CA . ALA B 1 85 ? 3.693 11.367 15.242 1 98.75 85 ALA B CA 1
ATOM 1714 C C . ALA B 1 85 ? 3.482 9.906 15.625 1 98.75 85 ALA B C 1
ATOM 1716 O O . ALA B 1 85 ? 3.713 9.008 14.812 1 98.75 85 ALA B O 1
ATOM 1717 N N . LYS B 1 86 ? 3.047 9.711 16.812 1 98.69 86 LYS B N 1
ATOM 1718 C CA . LYS B 1 86 ? 2.836 8.344 17.266 1 98.69 86 LYS B CA 1
ATOM 1719 C C . LYS B 1 86 ? 1.695 7.672 16.516 1 98.69 86 LYS B C 1
ATOM 1721 O O . LYS B 1 86 ? 1.784 6.492 16.156 1 98.69 86 LYS B O 1
ATOM 1726 N N . GLN B 1 87 ? 0.621 8.391 16.312 1 98.88 87 GLN B N 1
ATOM 1727 C CA . GLN B 1 87 ? -0.519 7.867 15.578 1 98.88 87 GLN B CA 1
ATOM 1728 C C . GLN B 1 87 ? -0.132 7.535 14.141 1 98.88 87 GLN B C 1
ATOM 1730 O O . GLN B 1 87 ? -0.498 6.48 13.617 1 98.88 87 GLN B O 1
ATOM 1735 N N . TYR B 1 88 ? 0.63 8.422 13.57 1 98.94 88 TYR B N 1
ATOM 1736 C CA . TYR B 1 88 ? 1.043 8.219 12.188 1 98.94 88 TYR B CA 1
ATOM 1737 C C . TYR B 1 88 ? 1.941 7 12.055 1 98.94 88 TYR B C 1
ATOM 1739 O O . TYR B 1 88 ? 1.764 6.184 11.148 1 98.94 88 TYR B O 1
ATOM 1747 N N . ARG B 1 89 ? 2.867 6.871 12.922 1 98.81 89 ARG B N 1
ATOM 1748 C CA . ARG B 1 89 ? 3.766 5.723 12.906 1 98.81 89 ARG B CA 1
ATOM 1749 C C . ARG B 1 89 ? 2.994 4.422 13.102 1 98.81 89 ARG B C 1
ATOM 1751 O O . ARG B 1 89 ? 3.279 3.422 12.438 1 98.81 89 ARG B O 1
ATOM 1758 N N . TRP B 1 90 ? 2.066 4.41 14.031 1 98.94 90 TRP B N 1
ATOM 1759 C CA . TRP B 1 90 ? 1.265 3.219 14.273 1 98.94 90 TRP B CA 1
ATOM 1760 C C . TRP B 1 90 ? 0.525 2.789 13.016 1 98.94 90 TRP B C 1
ATOM 1762 O O . TRP B 1 90 ? 0.538 1.61 12.648 1 98.94 90 TRP B O 1
ATOM 1772 N N . LEU B 1 91 ? -0.089 3.781 12.344 1 98.94 91 LEU B N 1
ATOM 1773 C CA . LEU B 1 91 ? -0.815 3.486 11.109 1 98.94 91 LEU B CA 1
ATOM 1774 C C . LEU B 1 91 ? 0.116 2.9 10.055 1 98.94 91 LEU B C 1
ATOM 1776 O O . LEU B 1 91 ? -0.22 1.907 9.406 1 98.94 91 LEU B O 1
ATOM 1780 N N . LYS B 1 92 ? 1.28 3.521 9.875 1 98.81 92 LYS B N 1
ATOM 1781 C CA . LYS B 1 92 ? 2.266 3.055 8.906 1 98.81 92 LYS B CA 1
ATOM 1782 C C . LYS B 1 92 ? 2.641 1.599 9.156 1 98.81 92 LYS B C 1
ATOM 1784 O O . LYS B 1 92 ? 2.607 0.773 8.242 1 98.81 92 LYS B O 1
ATOM 1789 N N . ASP B 1 93 ? 2.928 1.282 10.391 1 98.69 93 ASP B N 1
ATOM 1790 C CA . ASP B 1 93 ? 3.412 -0.051 10.742 1 98.69 93 ASP B CA 1
ATOM 1791 C C . ASP B 1 93 ? 2.307 -1.093 10.594 1 98.69 93 ASP B C 1
ATOM 1793 O O . ASP B 1 93 ? 2.539 -2.188 10.078 1 98.69 93 ASP B O 1
ATOM 1797 N N . HIS B 1 94 ? 1.152 -0.785 11.016 1 98.81 94 HIS B N 1
ATOM 1798 C CA . HIS B 1 94 ? 0.052 -1.741 10.969 1 98.81 94 HIS B CA 1
ATOM 1799 C C . HIS B 1 94 ? -0.457 -1.929 9.539 1 98.81 94 HIS B C 1
ATOM 1801 O O . HIS B 1 94 ? -0.886 -3.023 9.172 1 98.81 94 HIS B O 1
ATOM 1807 N N . ALA B 1 95 ? -0.436 -0.844 8.75 1 98.81 95 ALA B N 1
ATOM 1808 C CA . ALA B 1 95 ? -0.792 -0.978 7.344 1 98.81 95 ALA B CA 1
ATOM 1809 C C . ALA B 1 95 ? 0.191 -1.887 6.613 1 98.81 95 ALA B C 1
ATOM 1811 O O . ALA B 1 95 ? -0.209 -2.697 5.773 1 98.81 95 ALA B O 1
ATOM 1812 N N . HIS B 1 96 ? 1.445 -1.737 6.934 1 98.19 96 HIS B N 1
ATOM 1813 C CA . HIS B 1 96 ? 2.461 -2.605 6.348 1 98.19 96 HIS B CA 1
ATOM 1814 C C . HIS B 1 96 ? 2.203 -4.066 6.695 1 98.19 96 HIS B C 1
ATOM 1816 O O . HIS B 1 96 ? 2.213 -4.93 5.816 1 98.19 96 HIS B O 1
ATOM 1822 N N . ASN B 1 97 ? 1.992 -4.328 7.926 1 98.12 97 ASN B N 1
ATOM 1823 C CA . ASN B 1 97 ? 1.719 -5.688 8.375 1 98.12 97 ASN B CA 1
ATOM 1824 C C . ASN B 1 97 ? 0.49 -6.273 7.684 1 98.12 97 ASN B C 1
ATOM 1826 O O . ASN B 1 97 ? 0.506 -7.426 7.25 1 98.12 97 ASN B O 1
ATOM 1830 N N . ALA B 1 98 ? -0.54 -5.5 7.57 1 98.5 98 ALA B N 1
ATOM 1831 C CA . ALA B 1 98 ? -1.796 -5.926 6.961 1 98.5 98 ALA B CA 1
ATOM 1832 C C . ALA B 1 98 ? -1.595 -6.289 5.492 1 98.5 98 ALA B C 1
ATOM 1834 O O . ALA B 1 98 ? -2.186 -7.254 4.996 1 98.5 98 ALA B O 1
ATOM 1835 N N . ARG B 1 99 ? -0.703 -5.547 4.812 1 98.06 99 ARG B N 1
ATOM 1836 C CA . ARG B 1 99 ? -0.552 -5.738 3.373 1 98.06 99 ARG B CA 1
ATOM 1837 C C . ARG B 1 99 ? 0.355 -6.926 3.072 1 98.06 99 ARG B C 1
ATOM 1839 O O . ARG B 1 99 ? 0.116 -7.668 2.117 1 98.06 99 ARG B O 1
ATOM 1846 N N . TYR B 1 100 ? 1.283 -7.195 3.965 1 96.44 100 TYR B N 1
ATOM 1847 C CA . TYR B 1 100 ? 2.338 -8.109 3.549 1 96.44 100 TYR B CA 1
ATOM 1848 C C . TYR B 1 100 ? 2.328 -9.375 4.398 1 96.44 100 TYR B C 1
ATOM 1850 O O . TYR B 1 100 ? 2.801 -10.43 3.961 1 96.44 100 TYR B O 1
ATOM 1858 N N . VAL B 1 101 ? 1.784 -9.25 5.605 1 96.25 101 VAL B N 1
ATOM 1859 C CA . VAL B 1 101 ? 2.002 -10.359 6.535 1 96.25 101 VAL B CA 1
ATOM 1860 C C . VAL B 1 101 ? 0.687 -11.094 6.785 1 96.25 101 VAL B C 1
ATOM 1862 O O . VAL B 1 101 ? 0.606 -12.305 6.609 1 96.25 101 VAL B O 1
ATOM 1865 N N . THR B 1 102 ? -0.324 -10.391 7.254 1 97.62 102 THR B N 1
ATOM 1866 C CA . THR B 1 102 ? -1.582 -11.062 7.566 1 97.62 102 THR B CA 1
ATOM 1867 C C . THR B 1 102 ? -2.768 -10.133 7.297 1 97.62 102 THR B C 1
ATOM 1869 O O . THR B 1 102 ? -2.688 -8.93 7.535 1 97.62 102 THR B O 1
ATOM 1872 N N . TYR B 1 103 ? -3.814 -10.727 6.805 1 98.12 103 TYR B N 1
ATOM 1873 C CA . TYR B 1 103 ? -5.043 -9.969 6.598 1 98.12 103 TYR B CA 1
ATOM 1874 C C . TYR B 1 103 ? -5.996 -10.133 7.777 1 98.12 103 TYR B C 1
ATOM 1876 O O . TYR B 1 103 ? -7.047 -9.484 7.828 1 98.12 103 TYR B O 1
ATOM 1884 N N . LYS B 1 104 ? -5.691 -10.992 8.68 1 97.31 104 LYS B N 1
ATOM 1885 C CA . LYS B 1 104 ? -6.52 -11.219 9.859 1 97.31 104 LYS B CA 1
ATOM 1886 C C . LYS B 1 104 ? -6.246 -10.164 10.938 1 97.31 104 LYS B C 1
ATOM 1888 O O . LYS B 1 104 ? -5.465 -10.406 11.859 1 97.31 104 LYS B O 1
ATOM 1893 N N . ILE B 1 105 ? -6.941 -9.078 10.797 1 97.56 105 ILE B N 1
ATOM 1894 C CA . ILE B 1 105 ? -6.809 -7.93 11.68 1 97.56 105 ILE B CA 1
ATOM 1895 C C . ILE B 1 105 ? -8.008 -7.863 12.625 1 97.56 105 ILE B C 1
ATOM 1897 O O . ILE B 1 105 ? -9.156 -7.965 12.188 1 97.56 105 ILE B O 1
ATOM 1901 N N . PRO B 1 106 ? -7.727 -7.77 13.93 1 97.75 106 PRO B N 1
ATOM 1902 C CA . PRO B 1 106 ? -8.867 -7.641 14.844 1 97.75 106 PRO B CA 1
ATOM 1903 C C . PRO B 1 106 ? -9.633 -6.332 14.648 1 97.75 106 PRO B C 1
ATOM 1905 O O . PRO B 1 106 ? -9.047 -5.324 14.242 1 97.75 106 PRO B O 1
ATOM 1908 N N . VAL B 1 107 ? -10.867 -6.383 15.023 1 98.06 107 VAL B N 1
ATOM 1909 C CA . VAL B 1 107 ? -11.734 -5.219 14.859 1 98.06 107 VAL B CA 1
ATOM 1910 C C . VAL B 1 107 ? -11.195 -4.055 15.68 1 98.06 107 VAL B C 1
ATOM 1912 O O . VAL B 1 107 ? -11.297 -2.895 15.273 1 98.06 107 VAL B O 1
ATOM 1915 N N . GLY B 1 108 ? -10.555 -4.32 16.75 1 98.62 108 GLY B N 1
ATOM 1916 C CA . GLY B 1 108 ? -9.977 -3.277 17.578 1 98.62 108 GLY B CA 1
ATOM 1917 C C . GLY B 1 108 ? -8.922 -2.455 16.859 1 98.62 108 GLY B C 1
ATOM 1918 O O . GLY B 1 108 ? -8.812 -1.249 17.078 1 98.62 108 GLY B O 1
ATOM 1919 N N . ASN B 1 109 ? -8.109 -3.119 16.016 1 98.75 109 ASN B N 1
ATOM 1920 C CA . ASN B 1 109 ? -7.105 -2.393 15.242 1 98.75 109 ASN B CA 1
ATOM 1921 C C . ASN B 1 109 ? -7.746 -1.496 14.188 1 98.75 109 ASN B C 1
ATOM 1923 O O . ASN B 1 109 ? -7.238 -0.411 13.898 1 98.75 109 ASN B O 1
ATOM 1927 N N . ALA B 1 110 ? -8.844 -1.976 13.594 1 98.75 110 ALA B N 1
ATOM 1928 C CA . ALA B 1 110 ? -9.562 -1.14 12.641 1 98.75 110 ALA B CA 1
ATOM 1929 C C . ALA B 1 110 ? -10.125 0.106 13.312 1 98.75 110 ALA B C 1
ATOM 1931 O O . ALA B 1 110 ? -10.023 1.212 12.781 1 98.75 110 ALA B O 1
ATOM 1932 N N . ASP B 1 111 ? -10.703 -0.073 14.492 1 98.88 111 ASP B N 1
ATOM 1933 C CA . ASP B 1 111 ? -11.25 1.054 15.234 1 98.88 111 ASP B CA 1
ATOM 1934 C C . ASP B 1 111 ? -10.156 2.039 15.633 1 98.88 111 ASP B C 1
ATOM 1936 O O . ASP B 1 111 ? -10.336 3.254 15.531 1 98.88 111 ASP B O 1
ATOM 1940 N N . LYS B 1 112 ? -9.078 1.505 16.078 1 98.94 112 LYS B N 1
ATOM 1941 C CA . LYS B 1 112 ? -7.945 2.346 16.453 1 98.94 112 LYS B CA 1
ATOM 1942 C C . LYS B 1 112 ? -7.414 3.115 15.25 1 98.94 112 LYS B C 1
ATOM 1944 O O . LYS B 1 112 ? -7.039 4.285 15.367 1 98.94 112 LYS B O 1
ATOM 1949 N N . ALA B 1 113 ? -7.406 2.469 14.109 1 98.94 113 ALA B N 1
ATOM 1950 C CA . ALA B 1 113 ? -6.957 3.121 12.883 1 98.94 113 ALA B CA 1
ATOM 1951 C C . ALA B 1 113 ? -7.848 4.309 12.539 1 98.94 113 ALA B C 1
ATOM 1953 O O . ALA B 1 113 ? -7.352 5.379 12.172 1 98.94 113 ALA B O 1
ATOM 1954 N N . ILE B 1 114 ? -9.094 4.121 12.664 1 98.88 114 ILE B N 1
ATOM 1955 C CA . ILE B 1 114 ? -10.031 5.199 12.375 1 98.88 114 ILE B CA 1
ATOM 1956 C C . ILE B 1 114 ? -9.844 6.34 13.367 1 98.88 114 ILE B C 1
ATOM 1958 O O . ILE B 1 114 ? -9.852 7.512 12.992 1 98.88 114 ILE B O 1
ATOM 1962 N N . ASP B 1 115 ? -9.68 5.992 14.586 1 98.88 115 ASP B N 1
ATOM 1963 C CA . ASP B 1 115 ? -9.461 7.004 15.617 1 98.88 115 ASP B CA 1
ATOM 1964 C C . ASP B 1 115 ? -8.203 7.824 15.32 1 98.88 115 ASP B C 1
ATOM 1966 O O . ASP B 1 115 ? -8.227 9.055 15.414 1 98.88 115 ASP B O 1
ATOM 1970 N N . PHE B 1 116 ? -7.137 7.137 15.008 1 98.94 116 PHE B N 1
ATOM 1971 C CA . PHE B 1 116 ? -5.875 7.805 14.711 1 98.94 116 PHE B CA 1
ATOM 1972 C C . PHE B 1 116 ? -5.992 8.648 13.445 1 98.94 116 PHE B C 1
ATOM 1974 O O . PHE B 1 116 ? -5.48 9.766 13.391 1 98.94 116 PHE B O 1
ATOM 1981 N N . LEU B 1 117 ? -6.691 8.094 12.492 1 98.94 117 LEU B N 1
ATOM 1982 C CA . LEU B 1 117 ? -6.918 8.852 11.258 1 98.94 117 LEU B CA 1
ATOM 1983 C C . LEU B 1 117 ? -7.691 10.133 11.539 1 98.94 117 LEU B C 1
ATOM 1985 O O . LEU B 1 117 ? -7.344 11.195 11.023 1 98.94 117 LEU B O 1
ATOM 1989 N N . ASN B 1 118 ? -8.711 10.016 12.352 1 98.88 118 ASN B N 1
ATOM 1990 C CA . ASN B 1 118 ? -9.516 11.188 12.695 1 98.88 118 ASN B CA 1
ATOM 1991 C C . ASN B 1 118 ? -8.68 12.242 13.422 1 98.88 118 ASN B C 1
ATOM 1993 O O . ASN B 1 118 ? -8.82 13.438 13.148 1 98.88 118 ASN B O 1
ATOM 1997 N N . LYS B 1 119 ? -7.816 11.844 14.281 1 98.81 119 LYS B N 1
ATOM 1998 C CA . LYS B 1 119 ? -6.945 12.773 15 1 98.81 119 LYS B CA 1
ATOM 1999 C C . LYS B 1 119 ? -5.988 13.477 14.047 1 98.81 119 LYS B C 1
ATOM 2001 O O . LYS B 1 119 ? -5.793 14.688 14.141 1 98.81 119 LYS B O 1
ATOM 2006 N N . ILE B 1 120 ? -5.477 12.781 13.133 1 98.88 120 ILE B N 1
ATOM 2007 C CA . ILE B 1 120 ? -4.523 13.328 12.172 1 98.88 120 ILE B CA 1
ATOM 2008 C C . ILE B 1 120 ? -5.242 14.289 11.227 1 98.88 120 ILE B C 1
ATOM 2010 O O . ILE B 1 120 ? -4.75 15.383 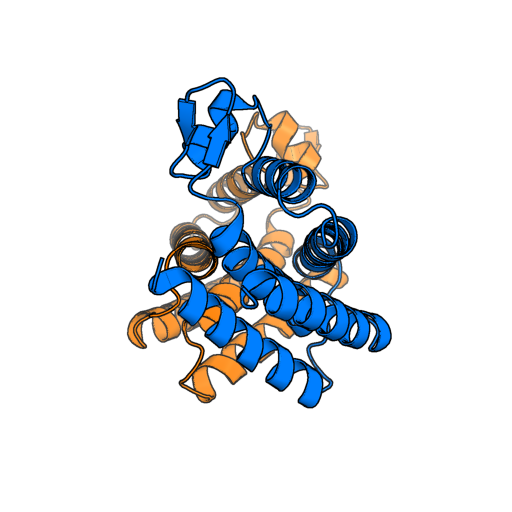10.945 1 98.88 120 ILE B O 1
ATOM 2014 N N . ALA B 1 121 ? -6.387 13.812 10.742 1 98.75 121 ALA B N 1
ATOM 2015 C CA . ALA B 1 121 ? -7.176 14.664 9.852 1 98.75 121 ALA B CA 1
ATOM 2016 C C . ALA B 1 121 ? -7.516 15.984 10.523 1 98.75 121 ALA B C 1
ATOM 2018 O O . ALA B 1 121 ? -7.383 17.047 9.914 1 98.75 121 ALA B O 1
ATOM 2019 N N . LYS B 1 122 ? -7.926 15.898 11.758 1 98.44 122 LYS B N 1
ATOM 2020 C CA . LYS B 1 122 ? -8.281 17.109 12.5 1 98.44 122 LYS B CA 1
ATOM 2021 C C . LYS B 1 122 ? -7.074 18.031 12.664 1 98.44 122 LYS B C 1
ATOM 2023 O O . LYS B 1 122 ? -7.168 19.234 12.406 1 98.44 122 LYS B O 1
ATOM 2028 N N . TYR B 1 123 ? -6 17.516 13.008 1 98.12 123 TYR B N 1
ATOM 2029 C CA . TYR B 1 123 ? -4.777 18.281 13.203 1 98.12 123 TYR B CA 1
ATOM 2030 C C . TYR B 1 123 ? -4.367 18.984 11.906 1 98.12 123 TYR B C 1
ATOM 2032 O O . TYR B 1 123 ? -3.957 20.141 11.922 1 98.12 123 TYR B O 1
ATOM 2040 N N . CYS B 1 124 ? -4.484 18.312 10.789 1 97.5 124 CYS B N 1
ATOM 2041 C CA . CYS B 1 124 ? -3.893 18.781 9.539 1 97.5 124 CYS B CA 1
ATOM 2042 C C . CYS B 1 124 ? -4.84 19.719 8.805 1 97.5 124 CYS B C 1
ATOM 2044 O O . CYS B 1 124 ? -4.43 20.438 7.887 1 97.5 124 CYS B O 1
ATOM 2046 N N . THR B 1 125 ? -6.043 19.672 9.18 1 96 125 THR B N 1
ATOM 2047 C CA . THR B 1 125 ? -6.992 20.5 8.445 1 96 125 THR B CA 1
ATOM 2048 C C . THR B 1 125 ? -7.504 21.641 9.312 1 96 125 THR B C 1
ATOM 2050 O O . THR B 1 125 ? -8.289 22.484 8.852 1 96 125 THR B O 1
ATOM 2053 N N . THR B 1 126 ? -7.113 21.531 10.547 1 87.94 126 THR B N 1
ATOM 2054 C CA . THR B 1 126 ? -7.48 22.641 11.414 1 87.94 126 THR B CA 1
ATOM 2055 C C . THR B 1 126 ? -6.348 23.656 11.5 1 87.94 126 THR B C 1
ATOM 2057 O O . THR B 1 126 ? -5.172 23.281 11.523 1 87.94 126 THR B O 1
ATOM 2060 N N . LYS B 1 127 ? -6.594 25.016 11.195 1 67.62 127 LYS B N 1
ATOM 2061 C CA . LYS B 1 127 ? -5.711 26.172 11.25 1 67.62 127 LYS B CA 1
ATOM 2062 C C . LYS B 1 127 ? -5.375 26.531 12.695 1 67.62 127 LYS B C 1
ATOM 2064 O O . LYS B 1 127 ? -6.207 26.375 13.586 1 67.62 127 LYS B O 1
#